Protein AF-A0A147B6N0-F1 (afdb_monomer)

Solvent-accessible surface area (backbone atoms only — not comparable to full-atom values): 13927 Å² total; per-residue (Å²): 76,95,88,77,74,46,62,47,37,77,52,83,72,96,60,78,51,98,56,47,74,37,50,72,80,63,73,81,78,69,86,47,75,66,52,54,42,37,50,52,18,48,76,72,75,43,77,36,60,79,54,47,66,58,52,52,42,54,51,45,50,52,54,48,54,60,46,35,75,76,39,78,86,61,84,78,66,96,65,50,61,50,78,41,37,46,44,68,47,102,84,72,43,81,41,83,46,93,75,66,84,86,73,66,94,49,25,46,49,36,29,46,32,36,41,35,39,93,94,34,71,90,45,45,64,34,31,40,36,34,34,27,44,75,36,80,50,12,27,44,44,77,67,30,49,47,51,54,50,47,53,52,50,52,18,59,76,69,72,37,56,72,48,75,51,88,46,60,69,51,68,60,84,79,75,65,68,86,49,68,82,48,57,44,74,42,46,72,35,87,92,44,62,90,76,35,65,76,50,76,45,58,51,76,71,49,41,56,70,38,52,81,72,65,73,66,90,82,81,92,72,83,83,80,67,95,76,75,134

InterPro domains:
  IPR011762 Acetyl-coenzyme A carboxyltransferase, N-terminal [PS50980] (27-229)
  IPR029045 ClpP/crotonase-like domain superfamily [SSF52096] (28-218)
  IPR034733 Acetyl-coenzyme A carboxylase carboxyl transferase subunit beta [PF01039] (118-213)
  IPR049076 Acetyl-CoA carboxylase [PTHR45728] (3-220)

Foldseek 3Di:
DVVPPFAADDDPDDDDDPRHRPGPPPDPDDQDPVNVLQVVQVVVVHGAPVCVQVVLVVVQVVQVVVVCVVVVPDDQDPDFKDKWWWAQDPVRATDTDDDDPPPDPDQKTKIWMWGCHPVRNVTATEIEMEGGCSHLNSADDPRNVSSVVNSVVVCVVVVGYYHYHDRHPYHDDDDPPLCVVFKDFAAPDPVDCVNDTDDIDGDPVSCVVCVVVPNDDDDDDDDPPVDDD

Mean predicted aligned error: 10.66 Å

Secondary structure (DSSP, 8-state):
-TTT---B----SSPPPTTTT-BTTPPPPPPPHHHHHHHHHHHTTS--GGGHHHHHHHHHHHHHHHHHHH-TTSPPPS-SEEEEEEEE-TTS-EEEE---TT--SSSEEEEEEEEEETTEEEEEEEEEEEE-TTTGGG-B-HHHHHHHHHHHHHHHHTT--EEEE----SB-----HHHHTT-EEEESSTT-GGG-EEEEE--HHHHHHHHTTT-----------S---

Sequence (229 aa):
DPTSGQMQFEAWGHKQGPLHGLPISTPYLTKDYLQQKRFQAQSNGTTYVYDFPDMFRQALMRLWEEHVEMHPDEDVPACLLNCVELVLDGQQRLVEQKRLPGENDVGMVAWRMTLFTPEYPNGRDVIVIANDITFLLGTFGPQEDLLFFKASERARQMAIPRLYISANSGARIGLAEEVKHLFNVAWVDPSNPDKGYKYLYLTPENFKKVSAVNSVNAELTEICWPYCW

Radius of gyration: 28.24 Å; Cα contacts (8 Å, |Δi|>4): 292; chains: 1; bounding box: 68×50×83 Å

Organism: NCBI:txid360319

pLDDT: mean 88.28, std 11.24, range [29.08, 98.44]

Nearest PDB structures (foldseek):
  4wyo-assembly1_B  TM=8.784E-01  e=1.043E-24  Saccharomyces cerevisiae S288C
  5ctc-assembly2_C  TM=9.237E-01  e=1.911E-23  Saccharomyces cerevisiae
  5ctc-assembly2_B  TM=8.885E-01  e=3.055E-24  Saccharomyces cerevisiae
  5ctc-a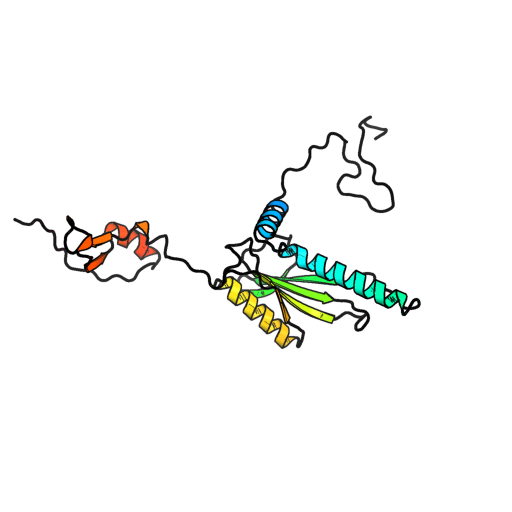ssembly1_A-2  TM=8.848E-01  e=2.528E-24  Saccharomyces cerevisiae
  5ctb-assembly2_B  TM=8.828E-01  e=4.756E-24  Saccharomyces cerevisiae

Structure (mmCIF, N/CA/C/O backbone):
data_AF-A0A147B6N0-F1
#
_entry.id   AF-A0A147B6N0-F1
#
loop_
_atom_site.group_PDB
_atom_site.id
_atom_site.type_symbol
_atom_site.label_atom_id
_atom_site.label_alt_id
_atom_site.label_comp_id
_atom_site.label_asym_id
_atom_site.label_entity_id
_atom_site.label_seq_id
_atom_site.pdbx_PDB_ins_code
_atom_site.Cartn_x
_atom_site.Cartn_y
_atom_site.Cartn_z
_atom_site.occupancy
_atom_site.B_iso_or_equiv
_atom_site.auth_seq_id
_atom_site.auth_comp_id
_atom_site.auth_asym_id
_atom_site.auth_atom_id
_atom_site.pdbx_PDB_model_num
ATOM 1 N N . ASP A 1 1 ? 29.872 31.344 -7.100 1.00 60.91 1 ASP A N 1
ATOM 2 C CA . ASP A 1 1 ? 29.328 32.302 -8.081 1.00 60.91 1 ASP A CA 1
ATOM 3 C C . ASP A 1 1 ? 30.237 33.531 -8.221 1.00 60.91 1 ASP A C 1
ATOM 5 O O . ASP A 1 1 ? 30.440 34.234 -7.231 1.00 60.91 1 ASP A O 1
ATOM 9 N N . PRO A 1 2 ? 30.799 33.787 -9.420 1.00 70.62 2 PRO A N 1
ATOM 10 C CA . PRO A 1 2 ? 31.654 34.948 -9.704 1.00 70.62 2 PRO A CA 1
ATOM 11 C C . PRO A 1 2 ? 30.966 36.304 -9.479 1.00 70.62 2 PRO A C 1
ATOM 13 O O . PRO A 1 2 ? 31.646 37.308 -9.291 1.00 70.62 2 PRO A O 1
ATOM 16 N N . THR A 1 3 ? 29.632 36.338 -9.497 1.00 75.75 3 THR A N 1
ATOM 17 C CA . THR A 1 3 ? 28.819 37.560 -9.411 1.00 75.75 3 THR A CA 1
ATOM 18 C C . THR A 1 3 ? 28.483 37.952 -7.970 1.00 75.75 3 THR A C 1
ATOM 20 O O . THR A 1 3 ? 28.480 39.133 -7.639 1.00 75.75 3 THR A O 1
ATOM 23 N N . SER A 1 4 ? 28.228 36.975 -7.095 1.00 77.56 4 SER A N 1
ATOM 24 C CA . SER A 1 4 ? 27.892 37.204 -5.678 1.00 77.56 4 SER A CA 1
ATOM 25 C C . SER A 1 4 ? 29.054 36.982 -4.702 1.00 77.56 4 SER A C 1
ATOM 27 O O . SER A 1 4 ? 28.927 37.307 -3.523 1.00 77.56 4 SER A O 1
ATOM 29 N N . GLY A 1 5 ? 30.172 36.394 -5.148 1.00 83.56 5 GLY A N 1
ATOM 30 C CA . GLY A 1 5 ? 31.305 36.034 -4.286 1.00 83.56 5 GLY A CA 1
ATOM 31 C C . GLY A 1 5 ? 31.013 34.889 -3.305 1.00 83.56 5 GLY A C 1
ATOM 32 O O . GLY A 1 5 ? 31.874 34.531 -2.502 1.00 83.56 5 GLY A O 1
ATOM 33 N N . GLN A 1 6 ? 29.819 34.291 -3.357 1.00 83.50 6 GLN A N 1
ATOM 34 C CA . GLN A 1 6 ? 29.454 33.166 -2.502 1.00 83.50 6 GLN A CA 1
ATOM 35 C C . GLN A 1 6 ? 30.007 31.846 -3.048 1.00 83.50 6 GLN A C 1
ATOM 37 O O . GLN A 1 6 ? 29.879 31.527 -4.238 1.00 83.50 6 GLN A O 1
ATOM 42 N N . MET A 1 7 ? 30.593 31.054 -2.147 1.00 89.12 7 MET A N 1
ATOM 43 C CA . MET A 1 7 ? 30.971 29.668 -2.415 1.00 89.12 7 MET A CA 1
ATOM 44 C C . MET A 1 7 ? 29.715 28.800 -2.516 1.00 89.12 7 MET A C 1
ATOM 46 O O . MET A 1 7 ? 28.857 28.835 -1.631 1.00 89.12 7 MET A O 1
ATOM 50 N N . GLN A 1 8 ? 29.619 28.018 -3.587 1.00 90.88 8 GLN A N 1
ATOM 51 C CA . GLN A 1 8 ? 28.467 27.179 -3.912 1.00 90.88 8 GLN A CA 1
ATOM 52 C C . GLN A 1 8 ? 28.926 25.768 -4.271 1.00 90.88 8 GLN A C 1
ATOM 54 O O . GLN A 1 8 ? 30.071 25.566 -4.672 1.00 90.88 8 GLN A O 1
ATOM 59 N N . PHE A 1 9 ? 28.026 24.801 -4.140 1.00 88.12 9 PHE A N 1
ATOM 60 C CA . PHE A 1 9 ? 28.264 23.432 -4.575 1.00 88.12 9 PHE A CA 1
ATOM 61 C C . PHE A 1 9 ? 28.206 23.322 -6.101 1.00 88.12 9 PHE A C 1
ATOM 63 O O . PHE A 1 9 ? 27.234 23.734 -6.732 1.00 88.12 9 PHE A O 1
ATOM 70 N N . GLU A 1 10 ? 29.207 22.684 -6.698 1.00 88.19 10 GLU A N 1
ATOM 71 C CA . GLU A 1 10 ? 29.245 22.371 -8.125 1.00 88.19 10 GLU A CA 1
ATOM 72 C C . GLU A 1 10 ? 29.230 20.850 -8.309 1.00 88.19 10 GLU A C 1
ATOM 74 O O . GLU A 1 10 ? 29.971 20.123 -7.648 1.00 88.19 10 GLU A O 1
ATOM 79 N N . ALA A 1 11 ? 28.322 20.353 -9.149 1.00 86.88 11 ALA A N 1
ATOM 80 C CA . ALA A 1 11 ? 28.186 18.930 -9.406 1.00 86.88 11 ALA A CA 1
ATOM 81 C C . ALA A 1 11 ? 29.215 18.539 -10.464 1.00 86.88 11 ALA A C 1
ATOM 83 O O . ALA A 1 11 ? 29.334 19.203 -11.491 1.00 86.88 11 ALA A O 1
ATOM 84 N N . TRP A 1 12 ? 29.946 17.456 -10.217 1.00 83.94 12 TRP A N 1
ATOM 85 C CA . TRP A 1 12 ? 30.924 16.948 -11.167 1.00 83.94 12 TRP A CA 1
ATOM 86 C C . TRP A 1 12 ? 30.279 15.925 -12.110 1.00 83.94 12 TRP A C 1
ATOM 88 O O . TRP A 1 12 ? 29.793 14.883 -11.665 1.00 83.94 12 TRP A O 1
ATOM 98 N N . GLY A 1 13 ? 30.296 16.209 -13.414 1.00 84.06 13 GLY A N 1
ATOM 99 C CA . GLY A 1 13 ? 29.742 15.349 -14.466 1.00 84.06 13 GLY A CA 1
ATOM 100 C C . GLY A 1 13 ? 28.390 15.822 -15.014 1.00 84.06 13 GLY A C 1
ATOM 101 O O . GLY A 1 13 ? 27.920 16.915 -14.722 1.00 84.06 13 GLY A O 1
ATOM 102 N N . HIS A 1 14 ? 27.750 14.989 -15.841 1.00 79.50 14 HIS A N 1
ATOM 103 C CA . HIS A 1 14 ? 26.514 15.353 -16.556 1.00 79.50 14 HIS A CA 1
ATOM 104 C C . HIS A 1 14 ? 25.244 15.358 -15.688 1.00 79.50 14 HIS A C 1
ATOM 106 O O . HIS A 1 14 ? 24.193 15.802 -16.144 1.00 79.50 14 HIS A O 1
ATOM 112 N N . LYS A 1 15 ? 25.311 14.843 -14.454 1.00 78.75 15 LYS A N 1
ATOM 113 C CA . LYS A 1 15 ? 24.164 14.766 -13.541 1.00 78.75 15 LYS A CA 1
ATOM 114 C C . LYS A 1 15 ? 24.274 15.853 -12.481 1.00 78.75 15 LYS A C 1
ATOM 116 O O . LYS A 1 15 ? 25.205 15.855 -11.681 1.00 78.75 15 LYS A O 1
ATOM 121 N N . GLN A 1 16 ? 23.291 16.744 -12.449 1.00 85.69 16 GLN A N 1
ATOM 122 C CA . GLN A 1 16 ? 23.171 17.748 -11.40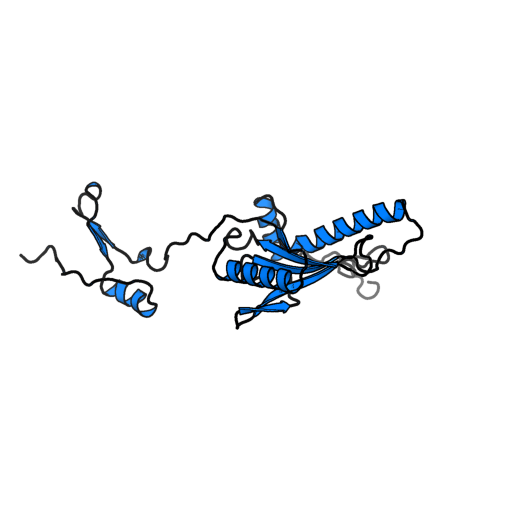0 1.00 85.69 16 GLN A CA 1
ATOM 123 C C . GLN A 1 16 ? 22.454 17.141 -10.191 1.00 85.69 16 GLN A C 1
ATOM 125 O O . GLN A 1 16 ? 21.363 16.586 -10.313 1.00 85.69 16 GLN A O 1
ATOM 130 N N . GLY A 1 17 ? 23.100 17.208 -9.026 1.00 80.75 17 GLY A N 1
ATOM 131 C CA . GLY A 1 17 ? 22.509 16.790 -7.757 1.00 80.75 17 GLY A CA 1
ATOM 132 C C . GLY A 1 17 ? 21.629 17.884 -7.135 1.00 80.75 17 GLY A C 1
ATOM 133 O O . GLY A 1 17 ? 21.722 19.044 -7.530 1.00 80.75 17 GLY A O 1
ATOM 134 N N . PRO A 1 18 ? 20.831 17.555 -6.106 1.00 80.69 18 PRO A N 1
ATOM 135 C CA . PRO A 1 18 ? 19.894 18.489 -5.469 1.00 80.69 18 PRO A CA 1
ATOM 136 C C . PRO A 1 18 ? 20.562 19.691 -4.784 1.00 80.69 18 PRO A C 1
ATOM 138 O O . PRO A 1 18 ? 19.904 20.694 -4.535 1.00 80.69 18 PRO A O 1
ATOM 141 N N . LEU A 1 19 ? 21.859 19.599 -4.476 1.00 83.81 19 LEU A N 1
ATOM 142 C CA . LEU A 1 19 ? 22.629 20.692 -3.881 1.00 83.81 19 LEU A CA 1
ATOM 143 C C . LEU A 1 19 ? 23.373 21.545 -4.918 1.00 83.81 19 LEU A C 1
ATOM 145 O O . LEU A 1 19 ? 23.988 22.535 -4.541 1.00 83.81 19 LEU A O 1
ATOM 149 N N . HIS A 1 20 ? 23.340 21.188 -6.207 1.00 88.06 20 HIS A N 1
ATOM 150 C CA . HIS A 1 20 ? 24.066 21.918 -7.247 1.00 88.06 20 HIS A CA 1
ATOM 151 C C . HIS A 1 20 ? 23.609 23.382 -7.335 1.00 88.06 20 HIS A C 1
ATOM 153 O O . HIS A 1 20 ? 22.417 23.663 -7.430 1.00 88.06 20 HIS A O 1
ATOM 159 N N . GLY A 1 21 ? 24.562 24.314 -7.301 1.00 85.00 21 GLY A N 1
ATOM 160 C CA . GLY A 1 21 ? 24.318 25.756 -7.342 1.00 85.00 21 GLY A CA 1
ATOM 161 C C . GLY A 1 21 ? 23.900 26.377 -6.005 1.00 85.00 21 GLY A C 1
ATOM 162 O O . GLY A 1 21 ? 23.801 27.600 -5.915 1.00 85.00 21 GLY A O 1
ATOM 163 N N . LEU A 1 22 ? 23.689 25.583 -4.948 1.00 86.81 22 LEU A N 1
ATOM 164 C CA . LEU A 1 22 ? 23.343 26.110 -3.626 1.00 86.81 22 LEU A CA 1
ATOM 165 C C . LEU A 1 22 ? 24.594 26.570 -2.855 1.00 86.81 22 LEU A C 1
ATOM 167 O O . LEU A 1 22 ? 25.660 25.967 -3.011 1.00 86.81 22 LEU A O 1
ATOM 171 N N . PRO A 1 23 ? 24.501 27.605 -1.994 1.00 87.75 23 PRO A N 1
ATOM 172 C CA . PRO A 1 23 ? 25.606 28.030 -1.135 1.00 87.75 23 PRO A CA 1
ATOM 173 C C . PRO A 1 23 ? 26.101 26.913 -0.210 1.00 87.75 23 PRO A C 1
ATOM 175 O O . PRO A 1 23 ? 25.303 26.124 0.296 1.00 87.75 23 PRO A O 1
ATOM 178 N N . ILE A 1 24 ? 27.396 26.898 0.113 1.00 87.94 24 ILE A N 1
ATOM 179 C CA . ILE A 1 24 ? 27.954 25.925 1.077 1.00 87.94 24 ILE A CA 1
ATOM 180 C C . ILE A 1 24 ? 27.385 26.080 2.497 1.00 87.94 24 ILE A C 1
ATOM 182 O O . ILE A 1 24 ? 27.468 25.162 3.305 1.00 87.94 24 ILE A O 1
ATOM 186 N N . SER A 1 25 ? 26.813 27.247 2.804 1.00 86.50 25 SER A N 1
ATOM 187 C CA . SER A 1 25 ? 26.149 27.556 4.071 1.00 86.50 25 SER A CA 1
ATOM 188 C C . SER A 1 25 ? 24.701 27.066 4.131 1.00 86.50 25 SER A C 1
ATOM 190 O O . SER A 1 25 ? 24.030 27.312 5.133 1.00 86.50 25 SER A O 1
ATOM 192 N N . THR A 1 26 ? 24.205 26.407 3.078 1.00 81.44 26 THR A N 1
ATOM 193 C CA . THR A 1 26 ? 22.848 25.854 3.053 1.00 81.44 26 THR A CA 1
ATOM 194 C C . THR A 1 26 ? 22.700 24.866 4.212 1.00 81.44 26 THR A C 1
ATOM 196 O O . THR A 1 26 ? 23.421 23.865 4.245 1.00 81.44 26 THR A O 1
ATOM 199 N N . PRO A 1 27 ? 21.812 25.134 5.186 1.00 76.69 27 PRO A N 1
ATOM 200 C CA . PRO A 1 27 ? 21.636 24.243 6.320 1.00 76.69 27 PRO A CA 1
ATOM 201 C C . PRO A 1 27 ? 21.115 22.891 5.837 1.00 76.69 27 PRO A C 1
ATOM 203 O O . PRO A 1 27 ? 20.336 22.815 4.884 1.00 76.69 27 PRO A O 1
ATOM 206 N N . TYR A 1 28 ? 21.522 21.821 6.521 1.00 71.75 28 TYR A N 1
ATOM 207 C CA . TYR A 1 28 ? 20.939 20.508 6.280 1.00 71.75 28 TYR A CA 1
ATOM 208 C C . TYR A 1 28 ? 19.428 20.588 6.483 1.00 71.75 28 TYR A C 1
ATOM 210 O O . TYR A 1 28 ? 18.956 21.068 7.516 1.00 71.75 28 TYR A O 1
ATOM 218 N N . LEU A 1 29 ? 18.680 20.116 5.488 1.00 64.31 29 LEU A N 1
ATOM 219 C CA . LEU A 1 29 ? 17.236 19.993 5.607 1.00 64.31 29 LEU A CA 1
ATOM 220 C C . LEU A 1 29 ? 16.921 19.080 6.795 1.00 64.31 29 LEU A C 1
ATOM 222 O O . LEU A 1 29 ? 17.564 18.046 7.001 1.00 64.31 29 LEU A O 1
ATOM 226 N N . THR A 1 30 ? 15.944 19.488 7.598 1.00 64.06 30 THR A N 1
ATOM 227 C CA . THR A 1 30 ? 15.410 18.646 8.665 1.00 64.06 30 THR A CA 1
ATOM 228 C C . THR A 1 30 ? 14.804 17.379 8.067 1.00 64.06 30 THR A C 1
ATOM 230 O O . THR A 1 30 ? 14.526 17.317 6.868 1.00 64.06 30 THR A O 1
ATOM 233 N N . LYS A 1 31 ? 14.625 16.344 8.901 1.00 65.56 31 LYS A N 1
ATOM 234 C CA . LYS A 1 31 ? 14.063 15.069 8.444 1.00 65.56 31 LYS A CA 1
ATOM 235 C C . LYS A 1 31 ? 12.751 15.313 7.705 1.00 65.56 31 LYS A C 1
ATOM 237 O O . LYS A 1 31 ? 11.785 15.784 8.301 1.00 65.56 31 LYS A O 1
ATOM 242 N N . ASP A 1 32 ? 12.755 14.969 6.425 1.00 77.06 32 ASP A N 1
ATOM 243 C CA . ASP A 1 32 ? 11.574 15.026 5.578 1.00 77.06 32 ASP A CA 1
ATOM 244 C C . ASP A 1 32 ? 10.523 14.028 6.098 1.00 77.06 32 ASP A C 1
ATOM 246 O O . ASP A 1 32 ? 10.870 12.993 6.682 1.00 77.06 32 ASP A O 1
ATOM 250 N N . TYR A 1 33 ? 9.241 14.312 5.879 1.00 82.25 33 TYR A N 1
ATOM 251 C CA . TYR A 1 33 ? 8.130 13.446 6.285 1.00 82.25 33 TYR A CA 1
ATOM 252 C C . TYR A 1 33 ? 8.354 11.998 5.814 1.00 82.25 33 TYR A C 1
ATOM 254 O O . TYR A 1 33 ? 8.224 11.042 6.585 1.00 82.25 33 TYR A O 1
ATOM 262 N N . LEU A 1 34 ? 8.828 11.834 4.576 1.00 86.62 34 LEU A N 1
ATOM 263 C CA . LEU A 1 34 ? 9.172 10.534 4.001 1.00 86.62 34 LEU A CA 1
ATOM 264 C C . LEU A 1 34 ? 10.346 9.848 4.702 1.00 86.62 34 LEU A C 1
ATOM 266 O O . LEU A 1 34 ? 10.353 8.627 4.845 1.00 86.62 34 LEU A O 1
ATOM 270 N N . GLN A 1 35 ? 11.339 10.601 5.180 1.00 86.88 35 GLN A N 1
ATOM 271 C CA . GLN A 1 35 ? 12.458 10.021 5.926 1.00 86.88 35 GLN A CA 1
ATOM 272 C C . GLN A 1 35 ? 12.008 9.472 7.281 1.00 86.88 35 GLN A C 1
ATOM 274 O O . GLN A 1 35 ? 12.513 8.439 7.719 1.00 86.88 35 GLN A O 1
ATOM 279 N N . GLN A 1 36 ? 11.036 10.115 7.932 1.00 88.81 36 GLN A N 1
ATOM 280 C CA . GLN A 1 36 ? 10.443 9.586 9.159 1.00 88.81 36 GLN A CA 1
ATOM 281 C C . GLN A 1 36 ? 9.703 8.267 8.895 1.00 88.81 36 GLN A C 1
ATOM 283 O O . GLN A 1 36 ? 9.891 7.302 9.638 1.00 88.81 36 GLN A O 1
ATOM 288 N N . LYS A 1 37 ? 8.926 8.198 7.808 1.00 91.69 37 LYS A N 1
ATOM 289 C CA . LYS A 1 37 ? 8.241 6.971 7.374 1.00 91.69 37 LYS A CA 1
ATOM 290 C C . LYS A 1 37 ? 9.228 5.846 7.040 1.00 91.69 37 LYS A C 1
ATOM 292 O O . LYS A 1 37 ? 9.067 4.726 7.522 1.00 91.69 37 LYS A O 1
ATOM 297 N N . ARG A 1 38 ? 10.309 6.153 6.315 1.00 94.00 38 ARG A N 1
ATOM 298 C CA . ARG A 1 38 ? 11.406 5.208 6.039 1.00 94.00 38 ARG A CA 1
ATOM 299 C C . ARG A 1 38 ? 12.054 4.680 7.309 1.00 94.00 38 ARG A C 1
ATOM 301 O O . ARG A 1 38 ? 12.223 3.473 7.446 1.00 94.00 38 ARG A O 1
ATOM 308 N N . PHE A 1 39 ? 12.358 5.559 8.258 1.00 92.00 39 PHE A N 1
ATOM 309 C CA . PHE A 1 39 ? 12.924 5.160 9.544 1.00 92.00 39 PHE A CA 1
ATOM 310 C C . PHE A 1 39 ? 11.980 4.238 10.332 1.00 92.00 39 PHE A C 1
ATOM 312 O O . PHE A 1 39 ? 12.427 3.254 10.922 1.00 92.00 39 PHE A O 1
ATOM 319 N N . GLN A 1 40 ? 10.674 4.518 10.315 1.00 91.69 40 GLN A N 1
ATOM 320 C CA . GLN A 1 40 ? 9.666 3.664 10.944 1.00 91.69 40 GLN A CA 1
ATOM 321 C C . GLN A 1 40 ? 9.588 2.284 10.276 1.00 91.69 40 GLN A C 1
ATOM 323 O O . GLN A 1 40 ? 9.552 1.275 10.977 1.00 91.69 40 GLN A O 1
ATOM 328 N N . ALA A 1 41 ? 9.591 2.218 8.942 1.00 92.44 41 ALA A N 1
ATOM 329 C CA . ALA A 1 41 ? 9.608 0.950 8.213 1.00 92.44 41 ALA A CA 1
ATOM 330 C C . ALA A 1 41 ? 10.870 0.129 8.539 1.00 92.44 41 ALA A C 1
ATOM 332 O O . ALA A 1 41 ? 10.764 -1.041 8.906 1.00 92.44 41 ALA A O 1
ATOM 333 N N . GLN A 1 42 ? 12.044 0.770 8.522 1.00 92.50 42 GLN A N 1
ATOM 334 C CA . GLN A 1 42 ? 13.326 0.136 8.847 1.00 92.50 42 GLN A CA 1
ATOM 335 C C . GLN A 1 42 ? 13.377 -0.376 10.287 1.00 92.50 42 GLN A C 1
ATOM 337 O O . GLN A 1 42 ? 13.873 -1.471 10.537 1.00 92.50 42 GLN A O 1
ATOM 342 N N . SER A 1 43 ? 12.822 0.386 11.231 1.00 90.94 43 SER A N 1
ATOM 343 C CA . SER A 1 43 ? 12.733 -0.016 12.639 1.00 90.94 43 SER A CA 1
ATOM 344 C C . SER A 1 43 ? 11.824 -1.238 12.837 1.00 90.94 43 SER A C 1
ATOM 346 O O . SER A 1 43 ? 12.033 -2.007 13.768 1.00 90.94 43 SER A O 1
ATOM 348 N N . ASN A 1 44 ? 10.862 -1.452 11.933 1.00 89.38 44 ASN A N 1
ATOM 349 C CA . ASN A 1 44 ? 10.036 -2.662 11.857 1.00 89.38 44 ASN A CA 1
ATOM 350 C C . ASN A 1 44 ? 10.649 -3.762 10.964 1.00 89.38 44 ASN A C 1
ATOM 352 O O . ASN A 1 44 ? 9.984 -4.753 10.670 1.00 89.38 44 ASN A O 1
ATOM 356 N N . GLY A 1 45 ? 11.899 -3.603 10.513 1.00 90.31 45 GLY A N 1
ATOM 357 C CA . GLY A 1 45 ? 12.621 -4.609 9.732 1.00 90.31 45 GLY A CA 1
ATOM 358 C C . GLY A 1 45 ? 12.159 -4.758 8.281 1.00 90.31 45 GLY A C 1
ATOM 359 O O . GLY A 1 45 ? 12.392 -5.805 7.683 1.00 90.31 45 GLY A O 1
ATOM 360 N N . THR A 1 46 ? 11.504 -3.746 7.705 1.00 93.31 46 THR A N 1
ATOM 361 C CA . THR A 1 46 ? 11.033 -3.782 6.312 1.00 93.31 46 THR A CA 1
ATOM 362 C C . THR A 1 46 ? 11.374 -2.506 5.543 1.00 93.31 46 THR A C 1
ATOM 364 O O . THR A 1 46 ? 11.787 -1.491 6.109 1.00 93.31 46 THR A O 1
ATOM 367 N N . THR A 1 47 ? 11.208 -2.560 4.226 1.00 93.31 47 THR A N 1
ATOM 368 C CA . THR A 1 47 ? 11.380 -1.412 3.336 1.00 93.31 47 THR A CA 1
ATOM 369 C C . THR A 1 47 ? 10.114 -0.560 3.329 1.00 93.31 47 THR A C 1
ATOM 371 O O . THR A 1 47 ? 8.998 -1.070 3.440 1.00 93.31 47 THR A O 1
ATOM 374 N N . TYR A 1 48 ? 10.272 0.756 3.198 1.00 95.19 48 TYR A N 1
ATOM 375 C CA . TYR A 1 48 ? 9.127 1.644 3.050 1.00 95.19 48 TYR A CA 1
ATOM 376 C C . TYR A 1 48 ? 8.402 1.397 1.725 1.00 95.19 48 TYR A C 1
ATOM 378 O O . TYR A 1 48 ? 9.027 1.205 0.685 1.00 95.19 48 TYR A O 1
ATOM 386 N N . VAL A 1 49 ? 7.070 1.425 1.765 1.00 95.56 49 VAL A N 1
ATOM 387 C CA . VAL A 1 49 ? 6.213 0.953 0.671 1.00 95.56 49 VAL A CA 1
ATOM 388 C C . VAL A 1 49 ? 6.474 1.673 -0.660 1.00 95.56 49 VAL A C 1
ATOM 390 O O . VAL A 1 49 ? 6.523 1.034 -1.707 1.00 95.56 49 VAL A O 1
ATOM 393 N N . TYR A 1 50 ? 6.742 2.980 -0.633 1.00 95.12 50 TYR A N 1
ATOM 394 C CA . TYR A 1 50 ? 7.018 3.760 -1.845 1.00 95.12 50 TYR A CA 1
ATOM 395 C C . TYR A 1 50 ? 8.436 3.593 -2.401 1.00 95.12 50 TYR A C 1
ATOM 397 O O . TYR A 1 50 ? 8.701 4.077 -3.497 1.00 95.12 50 TYR A O 1
ATOM 405 N N . ASP A 1 51 ? 9.326 2.886 -1.700 1.00 95.25 51 ASP A N 1
ATOM 406 C CA . ASP A 1 51 ? 10.657 2.558 -2.219 1.00 95.25 51 ASP A CA 1
ATOM 407 C C . ASP A 1 51 ? 10.632 1.247 -3.047 1.00 95.25 51 ASP A C 1
ATOM 409 O O . ASP A 1 51 ? 11.579 0.957 -3.780 1.00 95.25 51 ASP A O 1
ATOM 413 N N . PHE A 1 52 ? 9.542 0.458 -3.008 1.00 95.62 52 PHE A N 1
ATOM 414 C CA . PHE A 1 52 ? 9.426 -0.778 -3.801 1.00 95.62 52 PHE A CA 1
ATOM 415 C C . PHE A 1 52 ? 9.532 -0.568 -5.321 1.00 95.62 52 PHE A C 1
ATOM 417 O O . PHE A 1 52 ? 10.259 -1.340 -5.945 1.00 95.62 52 PHE A O 1
ATOM 424 N N . PRO A 1 53 ? 8.883 0.433 -5.956 1.00 95.06 53 PRO A N 1
ATOM 425 C CA . PRO A 1 53 ? 9.069 0.687 -7.386 1.00 95.06 53 PRO A CA 1
ATOM 426 C C . PRO A 1 53 ? 10.546 0.863 -7.779 1.00 95.06 53 PRO A C 1
ATOM 428 O O . PRO A 1 53 ? 10.982 0.329 -8.798 1.00 95.06 53 PRO A O 1
ATOM 431 N N . ASP A 1 54 ? 11.346 1.535 -6.950 1.00 94.31 54 ASP A N 1
ATOM 432 C CA . ASP A 1 54 ? 12.781 1.683 -7.205 1.00 94.31 54 ASP A CA 1
ATOM 433 C C . ASP A 1 54 ? 13.542 0.363 -7.024 1.00 94.31 54 ASP A C 1
ATOM 435 O O . ASP A 1 54 ? 14.454 0.077 -7.800 1.00 94.31 54 ASP A O 1
ATOM 439 N N . MET A 1 55 ? 13.131 -0.497 -6.085 1.00 95.69 55 MET A N 1
ATOM 440 C CA . MET A 1 55 ? 13.676 -1.858 -5.980 1.00 95.69 55 MET A CA 1
ATOM 441 C C . MET A 1 55 ? 13.388 -2.692 -7.237 1.00 95.69 55 MET A C 1
ATOM 443 O O . MET A 1 55 ? 14.284 -3.377 -7.729 1.00 95.69 55 MET A O 1
ATOM 447 N N . PHE A 1 56 ? 12.174 -2.606 -7.799 1.00 96.94 56 PHE A N 1
ATOM 448 C CA . PHE A 1 56 ? 11.850 -3.246 -9.081 1.00 96.94 56 PHE A CA 1
ATOM 449 C C . PHE A 1 56 ? 12.733 -2.705 -10.207 1.00 96.94 56 PHE A C 1
ATOM 451 O O . PHE A 1 56 ? 13.266 -3.486 -10.992 1.00 96.94 56 PHE A O 1
ATOM 458 N N . ARG A 1 57 ? 12.941 -1.384 -10.267 1.00 96.25 57 ARG A N 1
ATOM 459 C CA . ARG A 1 57 ? 13.825 -0.760 -11.259 1.00 96.25 57 ARG A CA 1
ATOM 460 C C . ARG A 1 57 ? 15.258 -1.282 -11.150 1.00 96.25 57 ARG A C 1
ATOM 462 O O . ARG A 1 57 ? 15.841 -1.631 -12.168 1.00 96.25 57 ARG A O 1
ATOM 469 N N . GLN A 1 58 ? 15.810 -1.367 -9.940 1.00 95.94 58 GLN A N 1
ATOM 470 C CA . GLN A 1 58 ? 17.161 -1.894 -9.718 1.00 95.94 58 GLN A CA 1
ATOM 471 C C . GLN A 1 58 ? 17.279 -3.373 -10.100 1.00 95.94 58 GLN A C 1
ATOM 473 O O . GLN A 1 58 ? 18.277 -3.772 -10.695 1.00 95.94 58 GLN A O 1
ATOM 478 N N . ALA A 1 59 ? 16.264 -4.184 -9.793 1.00 96.38 59 ALA A N 1
ATOM 479 C CA . ALA A 1 59 ? 16.235 -5.587 -10.198 1.00 96.38 59 ALA A CA 1
ATOM 480 C C . ALA A 1 59 ? 16.190 -5.737 -11.728 1.00 96.38 59 ALA A C 1
ATOM 482 O O . ALA A 1 59 ? 16.919 -6.554 -12.279 1.00 96.38 59 ALA A O 1
ATOM 483 N N . LEU A 1 60 ? 15.393 -4.910 -12.414 1.00 96.44 60 LEU A N 1
ATOM 484 C CA . LEU A 1 60 ? 15.340 -4.875 -13.877 1.00 96.44 60 LEU A CA 1
ATOM 485 C C . LEU A 1 60 ? 16.677 -4.450 -14.488 1.00 96.44 60 LEU A C 1
ATOM 487 O O . LEU A 1 60 ? 17.095 -5.049 -15.469 1.00 96.44 60 LEU A O 1
ATOM 491 N N . MET A 1 61 ? 17.361 -3.457 -13.907 1.00 94.81 61 MET A N 1
ATOM 492 C CA . MET A 1 61 ? 18.692 -3.041 -14.371 1.00 94.81 61 MET A CA 1
ATOM 493 C C . MET A 1 61 ? 19.683 -4.204 -14.344 1.00 94.81 61 MET A C 1
ATOM 495 O O . MET A 1 61 ? 20.303 -4.475 -15.362 1.00 94.81 61 MET A O 1
ATOM 499 N N . ARG A 1 62 ? 19.768 -4.930 -13.223 1.00 95.06 62 ARG A N 1
ATOM 500 C CA . ARG A 1 62 ? 20.657 -6.099 -13.097 1.00 95.06 62 ARG A CA 1
ATOM 501 C C . ARG A 1 62 ? 20.328 -7.187 -14.111 1.00 95.06 62 ARG A C 1
ATOM 503 O O . ARG A 1 62 ? 21.219 -7.760 -14.716 1.00 95.06 62 ARG A O 1
ATOM 510 N N . LEU A 1 63 ? 19.038 -7.433 -14.318 1.00 95.31 63 LEU A N 1
ATOM 511 C CA . LEU A 1 63 ? 18.571 -8.438 -15.265 1.00 95.31 63 LEU A CA 1
ATOM 512 C C . LEU A 1 63 ? 18.971 -8.074 -16.709 1.00 95.31 63 LEU A C 1
ATOM 514 O O . LEU A 1 63 ? 19.376 -8.944 -17.473 1.00 95.31 63 LEU A O 1
ATOM 518 N N . TRP A 1 64 ? 18.917 -6.790 -17.073 1.00 95.31 64 TRP A N 1
ATOM 519 C CA . TRP A 1 64 ? 19.425 -6.312 -18.363 1.00 95.31 64 TRP A CA 1
ATOM 520 C C . TRP A 1 64 ? 20.953 -6.337 -18.458 1.00 95.31 64 TRP A C 1
ATOM 522 O O . TRP A 1 64 ? 21.467 -6.688 -19.513 1.00 95.31 64 TRP A O 1
ATOM 532 N N . GLU A 1 65 ? 21.675 -5.997 -17.387 1.00 93.06 65 GLU A N 1
ATOM 533 C CA . GLU A 1 65 ? 23.144 -6.089 -17.337 1.00 93.06 65 GLU A CA 1
ATOM 534 C C . GLU A 1 65 ? 23.609 -7.525 -17.635 1.00 93.06 65 GLU A C 1
ATOM 536 O O . GLU A 1 65 ? 24.408 -7.731 -18.546 1.00 93.06 65 GLU A O 1
ATOM 541 N N . GLU A 1 66 ? 23.030 -8.519 -16.955 1.00 93.88 66 GLU A N 1
ATOM 542 C CA . GLU A 1 66 ? 23.317 -9.945 -17.178 1.00 93.88 66 GLU A CA 1
ATOM 543 C C . GLU A 1 66 ? 22.951 -10.405 -18.602 1.00 93.88 66 GLU A C 1
ATOM 545 O O . GLU A 1 66 ? 23.649 -11.223 -19.205 1.00 93.88 66 GLU A O 1
ATOM 550 N N . HIS A 1 67 ? 21.862 -9.878 -19.170 1.00 93.38 67 HIS A N 1
ATOM 551 C CA . HIS A 1 67 ? 21.419 -10.246 -20.517 1.00 93.38 67 HIS A CA 1
ATOM 552 C C . HIS A 1 67 ? 22.330 -9.687 -21.612 1.00 93.38 67 HIS A C 1
ATOM 554 O O . HIS A 1 67 ? 22.674 -10.414 -22.544 1.00 93.38 67 HIS A O 1
ATOM 560 N N . VAL A 1 68 ? 22.754 -8.427 -21.486 1.00 93.50 68 VAL A N 1
ATOM 561 C CA . VAL A 1 68 ? 23.653 -7.762 -22.445 1.00 93.50 68 VAL A CA 1
ATOM 562 C C . VAL A 1 68 ? 25.049 -8.385 -22.429 1.00 93.50 68 VAL A C 1
ATOM 564 O O . VAL A 1 68 ? 25.682 -8.472 -23.479 1.00 93.50 68 VAL A O 1
ATOM 567 N N . GLU A 1 69 ? 25.522 -8.883 -21.281 1.00 92.44 69 GLU A N 1
ATOM 568 C CA . GLU A 1 69 ? 26.773 -9.656 -21.221 1.00 92.44 69 GLU A CA 1
ATOM 569 C C . GLU A 1 69 ? 26.734 -10.894 -22.133 1.00 92.44 69 GLU A C 1
ATOM 571 O O . GLU A 1 69 ? 27.745 -11.250 -22.742 1.00 92.44 69 GLU A O 1
ATOM 576 N N . MET A 1 70 ? 25.564 -11.527 -22.263 1.00 91.75 70 MET A N 1
ATOM 577 C CA . MET A 1 70 ? 25.350 -12.696 -23.121 1.00 91.75 70 MET A CA 1
ATOM 578 C C . MET A 1 70 ? 24.955 -12.323 -24.560 1.00 91.75 70 MET A C 1
ATOM 580 O O . MET A 1 70 ? 25.240 -13.089 -25.482 1.00 91.75 70 MET A O 1
ATOM 584 N N . HIS A 1 71 ? 24.326 -11.160 -24.761 1.00 90.38 71 HIS A N 1
ATOM 585 C CA . HIS A 1 71 ? 23.804 -10.678 -26.047 1.00 90.38 71 HIS A CA 1
ATOM 586 C C . HIS A 1 71 ? 24.178 -9.198 -26.283 1.00 90.38 71 HIS A C 1
ATOM 588 O O . HIS A 1 71 ? 23.331 -8.315 -26.140 1.00 90.38 71 HIS A O 1
ATOM 594 N N . PRO A 1 72 ? 25.433 -8.898 -26.674 1.00 87.62 72 PRO A N 1
ATOM 595 C CA . PRO A 1 72 ? 25.942 -7.523 -26.756 1.00 87.62 72 PRO A CA 1
ATOM 5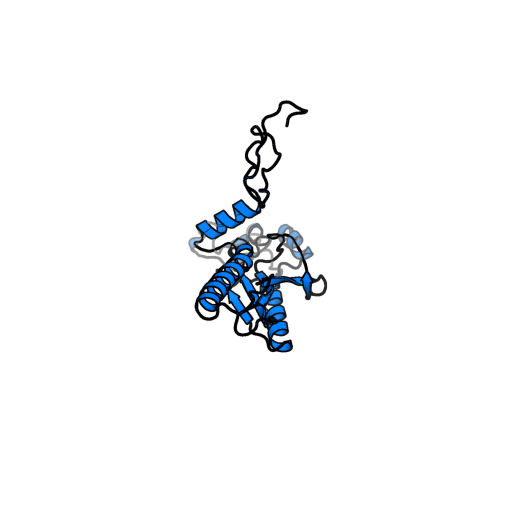96 C C . PRO A 1 72 ? 25.271 -6.648 -27.823 1.00 87.62 72 PRO A C 1
ATOM 598 O O . PRO A 1 72 ? 25.382 -5.426 -27.769 1.00 87.62 72 PRO A O 1
ATOM 601 N N . ASP A 1 73 ? 24.616 -7.274 -28.802 1.00 87.44 73 ASP A N 1
ATOM 602 C CA . ASP A 1 73 ? 23.991 -6.603 -29.945 1.00 87.44 73 ASP A CA 1
ATOM 603 C C . ASP A 1 73 ? 22.538 -6.164 -29.667 1.00 87.44 73 ASP A C 1
ATOM 605 O O . ASP A 1 73 ? 21.905 -5.564 -30.537 1.00 87.44 73 ASP A O 1
ATOM 609 N N . GLU A 1 74 ? 21.982 -6.474 -28.489 1.00 87.00 74 GLU A N 1
ATOM 610 C CA . GLU A 1 74 ? 20.618 -6.084 -28.121 1.00 87.00 74 GLU A CA 1
ATOM 611 C C . GLU A 1 74 ? 20.562 -4.728 -27.404 1.00 87.00 74 GLU A C 1
ATOM 613 O O . GLU A 1 74 ? 21.284 -4.462 -26.442 1.00 87.00 74 GLU A O 1
ATOM 618 N N . ASP A 1 75 ? 19.637 -3.876 -27.850 1.00 86.19 75 ASP A N 1
ATOM 619 C CA . ASP A 1 75 ? 19.429 -2.551 -27.275 1.00 86.19 75 ASP A CA 1
ATOM 620 C C . ASP A 1 75 ? 18.621 -2.613 -25.971 1.00 86.19 75 ASP A C 1
ATOM 622 O O . ASP A 1 75 ? 17.491 -3.108 -25.920 1.00 86.19 75 ASP A O 1
ATOM 626 N N . VAL A 1 76 ? 19.169 -2.008 -24.915 1.00 89.31 76 VAL A N 1
ATOM 627 C CA . VAL A 1 76 ? 18.473 -1.847 -23.634 1.00 89.31 76 VAL A CA 1
ATOM 628 C C . VAL A 1 76 ? 17.419 -0.735 -23.741 1.00 89.31 76 VAL A C 1
ATOM 630 O O . VAL A 1 76 ? 17.739 0.381 -24.168 1.00 89.31 76 VAL A O 1
ATOM 633 N N . PRO A 1 77 ? 16.171 -0.961 -23.291 1.00 90.06 77 PRO A N 1
ATOM 634 C CA . PRO A 1 77 ? 15.146 0.073 -23.275 1.00 90.06 77 PRO A CA 1
ATOM 635 C C . PRO A 1 77 ? 15.555 1.291 -22.435 1.00 90.06 77 PRO A C 1
ATOM 637 O O . PRO A 1 77 ? 15.992 1.167 -21.291 1.00 90.06 77 PRO A O 1
ATOM 640 N N . ALA A 1 78 ? 15.308 2.498 -22.955 1.00 87.25 78 ALA A N 1
ATOM 641 C CA . ALA A 1 78 ? 15.598 3.751 -22.245 1.00 87.25 78 ALA A CA 1
ATOM 642 C C . ALA A 1 78 ? 14.827 3.899 -20.915 1.00 87.25 78 ALA A C 1
ATOM 644 O O . ALA A 1 78 ? 15.242 4.635 -20.019 1.00 87.25 78 ALA A O 1
ATOM 645 N N . CYS A 1 79 ? 13.692 3.210 -20.784 1.00 90.56 79 CYS A N 1
ATOM 646 C CA . CYS A 1 79 ? 12.907 3.141 -19.561 1.00 90.56 79 CYS A CA 1
ATOM 647 C C . CYS A 1 79 ? 12.630 1.678 -19.216 1.00 90.56 79 CYS A C 1
ATOM 649 O O . CYS A 1 79 ? 11.987 0.975 -19.985 1.00 90.56 79 CYS A O 1
ATOM 651 N N . LEU A 1 80 ? 13.080 1.243 -18.038 1.00 94.38 80 LEU A N 1
ATOM 652 C CA . LEU A 1 80 ? 12.909 -0.142 -17.581 1.00 94.38 80 LEU A CA 1
ATOM 653 C C . LEU A 1 80 ? 11.616 -0.379 -16.791 1.00 94.38 80 LEU A C 1
ATOM 655 O O . LEU A 1 80 ? 11.144 -1.507 -16.682 1.00 94.38 80 LEU A O 1
ATOM 659 N N . LEU A 1 81 ? 11.036 0.687 -16.235 1.00 96.00 81 LEU A N 1
ATOM 660 C CA . LEU A 1 81 ? 9.847 0.622 -15.390 1.00 96.00 81 LEU A CA 1
ATOM 661 C C . LEU A 1 81 ? 9.005 1.884 -15.559 1.00 96.00 81 LEU A C 1
ATOM 663 O O . LEU A 1 81 ? 9.458 2.983 -15.210 1.00 96.00 81 LEU A O 1
ATOM 667 N N . ASN A 1 82 ? 7.758 1.694 -15.986 1.00 95.06 82 ASN A N 1
ATOM 668 C CA . ASN A 1 82 ? 6.691 2.673 -15.812 1.00 95.06 82 ASN A CA 1
ATOM 669 C C . ASN A 1 82 ? 5.813 2.258 -14.626 1.00 95.06 82 ASN A C 1
ATOM 671 O O . ASN A 1 82 ? 5.487 1.084 -14.480 1.00 95.06 82 ASN A O 1
ATOM 675 N N . CYS A 1 83 ? 5.435 3.210 -13.780 1.00 94.19 83 CYS A N 1
ATOM 676 C CA . CYS A 1 83 ? 4.678 2.946 -12.563 1.00 94.19 83 CYS A CA 1
ATOM 677 C C . CYS A 1 83 ? 3.598 4.013 -12.395 1.00 94.19 83 CYS A C 1
ATOM 679 O O . CYS A 1 83 ? 3.894 5.209 -12.423 1.00 94.19 83 CYS A O 1
ATOM 681 N N . VAL A 1 84 ? 2.350 3.578 -12.232 1.00 94.50 84 VAL A N 1
ATOM 682 C CA . VAL A 1 84 ? 1.200 4.451 -11.987 1.00 94.50 84 VAL A CA 1
ATOM 683 C C . VAL A 1 84 ? 0.441 3.925 -10.780 1.00 94.50 84 VAL A C 1
ATOM 685 O O . VAL A 1 84 ? 0.107 2.742 -10.721 1.00 94.50 84 VAL A O 1
ATOM 688 N N . GLU A 1 85 ? 0.192 4.791 -9.803 1.00 95.31 85 GLU A N 1
ATOM 689 C CA . GLU A 1 85 ? -0.525 4.410 -8.591 1.00 95.31 85 GLU A CA 1
ATOM 690 C C . GLU A 1 85 ? -2.020 4.237 -8.875 1.00 95.31 85 GLU A C 1
ATOM 692 O O . GLU A 1 85 ? -2.608 4.938 -9.702 1.00 95.31 85 GLU A O 1
ATOM 697 N N . LEU A 1 86 ? -2.625 3.269 -8.196 1.00 96.19 86 LEU A N 1
ATOM 698 C CA . LEU A 1 86 ? -4.038 2.938 -8.269 1.00 96.19 86 LEU A CA 1
ATOM 699 C C . LEU A 1 86 ? -4.690 3.304 -6.942 1.00 96.19 86 LEU A C 1
ATOM 701 O O . LEU A 1 86 ? -4.312 2.781 -5.894 1.00 96.19 86 LEU A O 1
ATOM 705 N N . VAL A 1 87 ? -5.691 4.175 -6.997 1.00 94.75 87 VAL A N 1
ATOM 706 C CA . VAL A 1 87 ? -6.391 4.685 -5.814 1.00 94.75 87 VAL A CA 1
ATOM 707 C C . VAL A 1 87 ? -7.899 4.519 -5.958 1.00 94.75 87 VAL A C 1
ATOM 709 O O . VAL A 1 87 ? -8.411 4.343 -7.065 1.00 94.75 87 VAL A O 1
ATOM 712 N N . LEU A 1 88 ? -8.621 4.583 -4.841 1.00 94.50 88 LEU A N 1
ATOM 713 C CA . LEU A 1 88 ? -10.080 4.650 -4.844 1.00 94.50 88 LEU A CA 1
ATOM 714 C C . LEU A 1 88 ? -10.526 6.111 -4.952 1.00 94.50 88 LEU A C 1
ATOM 716 O O . LEU A 1 88 ? -10.096 6.947 -4.162 1.00 94.50 88 LEU A O 1
ATOM 720 N N . ASP A 1 89 ? -11.394 6.416 -5.914 1.00 92.12 89 ASP A N 1
ATOM 721 C CA . ASP A 1 89 ? -12.047 7.723 -5.998 1.00 92.12 89 ASP A CA 1
ATOM 722 C C . ASP A 1 89 ? -13.177 7.868 -4.955 1.00 92.12 89 ASP A C 1
ATOM 724 O O . ASP A 1 89 ? -13.524 6.927 -4.236 1.00 92.12 89 ASP A O 1
ATOM 728 N N . GLY A 1 90 ? -13.809 9.045 -4.891 1.00 89.50 90 GLY A N 1
ATOM 729 C CA . GLY A 1 90 ? -14.932 9.298 -3.974 1.00 89.50 90 GLY A CA 1
ATOM 730 C C . GLY A 1 90 ? -16.171 8.416 -4.206 1.00 89.50 90 GLY A C 1
ATOM 731 O O . GLY A 1 90 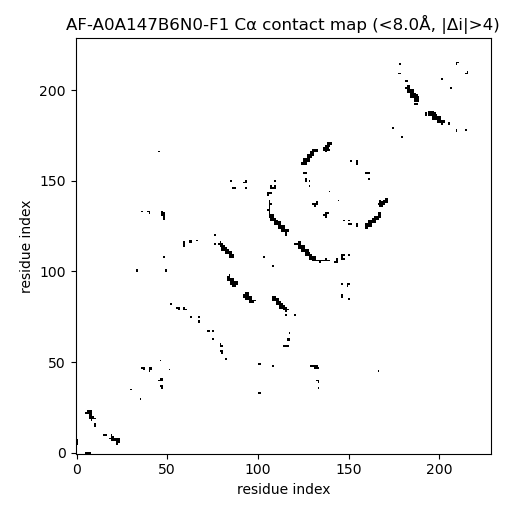? -17.080 8.409 -3.382 1.00 89.50 90 GLY A O 1
ATOM 732 N N . GLN A 1 91 ? -16.217 7.665 -5.309 1.00 92.50 91 GLN A N 1
ATOM 733 C CA . GLN A 1 91 ? -17.260 6.691 -5.641 1.00 92.50 91 GLN A CA 1
ATOM 734 C C . GLN A 1 91 ? -16.768 5.245 -5.457 1.00 92.50 91 GLN A C 1
ATOM 736 O O . GLN A 1 91 ? -17.421 4.311 -5.921 1.00 92.50 91 GLN A O 1
ATOM 741 N N . GLN A 1 92 ? -15.627 5.049 -4.786 1.00 92.06 92 GLN A N 1
ATOM 742 C CA . GLN A 1 92 ? -15.002 3.751 -4.529 1.00 92.06 92 GLN A CA 1
ATOM 743 C C . GLN A 1 92 ? -14.614 2.973 -5.800 1.00 92.06 92 GLN A C 1
ATOM 745 O O . GLN A 1 92 ? -14.588 1.735 -5.823 1.00 92.06 92 GLN A O 1
ATOM 750 N N . ARG A 1 93 ? -14.300 3.686 -6.883 1.00 93.88 93 ARG A N 1
ATOM 751 C CA . ARG A 1 93 ? -13.807 3.103 -8.134 1.00 93.88 93 ARG A CA 1
ATOM 752 C C . ARG A 1 93 ? -12.293 3.224 -8.199 1.00 93.88 93 ARG A C 1
ATOM 754 O O . ARG A 1 93 ? -11.727 4.231 -7.789 1.00 93.88 93 ARG A O 1
ATOM 761 N N . LEU A 1 94 ? -11.647 2.203 -8.755 1.00 96.00 94 LEU A N 1
ATOM 762 C CA . LEU A 1 94 ? -10.196 2.184 -8.913 1.00 96.00 94 LEU A CA 1
ATOM 763 C C . LEU A 1 94 ? -9.767 3.029 -10.116 1.00 96.00 94 LEU A C 1
ATOM 765 O O . LEU A 1 94 ? -10.119 2.704 -11.256 1.00 96.00 94 LEU A O 1
ATOM 769 N N . VAL A 1 95 ? -8.978 4.069 -9.865 1.00 95.06 95 VAL A N 1
ATOM 770 C CA . VAL A 1 95 ? -8.475 5.003 -10.877 1.00 95.06 95 VAL A CA 1
ATOM 771 C C . VAL A 1 95 ? -6.953 5.098 -10.832 1.00 95.06 95 VAL A C 1
ATOM 773 O O . VAL A 1 95 ? -6.335 4.894 -9.790 1.00 95.06 95 VAL A O 1
ATOM 776 N N . GLU A 1 96 ? -6.350 5.392 -11.982 1.00 94.00 96 GLU A N 1
ATOM 777 C CA . GLU A 1 96 ? -4.923 5.697 -12.090 1.00 94.00 96 GLU A CA 1
ATOM 778 C C . GLU A 1 96 ? -4.677 7.151 -11.677 1.00 94.00 96 GLU A C 1
ATOM 780 O O . GLU A 1 96 ? -5.292 8.063 -12.231 1.00 94.00 96 GLU A O 1
ATOM 785 N N . GLN A 1 97 ? -3.771 7.376 -10.726 1.00 88.75 97 GLN A N 1
ATOM 786 C CA . GLN A 1 97 ? -3.420 8.712 -10.256 1.00 88.75 97 GLN A CA 1
ATOM 787 C C . GLN A 1 97 ? -1.904 8.869 -10.124 1.00 88.75 97 GLN A C 1
ATOM 789 O O . GLN A 1 97 ? -1.192 7.973 -9.678 1.00 88.75 97 GLN A O 1
ATOM 794 N N . LYS A 1 98 ? -1.403 10.046 -10.511 1.00 81.62 98 LYS A N 1
ATOM 795 C CA . LYS A 1 98 ? -0.039 10.485 -10.203 1.00 81.62 98 LYS A CA 1
ATOM 796 C C . LYS A 1 98 ? -0.109 11.404 -8.989 1.00 81.62 98 LYS A C 1
ATOM 798 O O . LYS A 1 98 ? -0.611 12.519 -9.111 1.00 81.62 98 LYS A O 1
ATOM 803 N N . ARG A 1 99 ? 0.357 10.921 -7.841 1.00 82.25 99 ARG A N 1
ATOM 804 C CA . ARG A 1 99 ? 0.462 11.682 -6.589 1.00 82.25 99 ARG A CA 1
ATOM 805 C C . ARG A 1 99 ? 1.866 11.559 -6.004 1.00 82.25 99 ARG A C 1
ATOM 807 O O . ARG A 1 99 ? 2.664 10.758 -6.502 1.00 82.25 99 ARG A O 1
ATOM 814 N N . LEU A 1 100 ? 2.192 12.385 -5.014 1.00 81.62 100 LEU A N 1
ATOM 815 C CA . LEU A 1 100 ? 3.499 12.312 -4.371 1.00 81.62 100 LEU A CA 1
ATOM 816 C C . LEU A 1 100 ? 3.563 11.070 -3.464 1.00 81.62 100 LEU A C 1
ATOM 818 O O . LEU A 1 100 ? 2.551 10.675 -2.878 1.00 81.62 100 LEU A O 1
ATOM 822 N N . PRO A 1 101 ? 4.740 10.431 -3.329 1.00 86.50 101 PRO A N 1
ATOM 823 C CA . PRO A 1 101 ? 4.928 9.356 -2.364 1.00 86.50 101 PRO A CA 1
ATOM 824 C C . PRO A 1 101 ? 4.487 9.778 -0.960 1.00 86.50 101 PRO A C 1
ATOM 826 O O . PRO A 1 101 ? 4.736 10.908 -0.548 1.00 86.50 101 PRO A O 1
ATOM 829 N N . GLY A 1 102 ? 3.863 8.863 -0.220 1.00 84.88 102 GLY A N 1
ATOM 830 C CA . GLY A 1 102 ? 3.412 9.096 1.155 1.00 84.88 102 GLY A CA 1
ATOM 831 C C . GLY A 1 102 ? 2.099 9.869 1.306 1.00 84.88 102 GLY A C 1
ATOM 832 O O . GLY A 1 102 ? 1.678 10.089 2.437 1.00 84.88 102 GLY A O 1
ATOM 833 N N . GLU A 1 103 ? 1.430 10.238 0.211 1.00 87.38 103 GLU A N 1
ATOM 834 C CA . GLU A 1 103 ? 0.079 10.826 0.224 1.00 87.38 103 GLU A CA 1
ATOM 835 C C . GLU A 1 103 ? -1.034 9.756 0.277 1.00 87.38 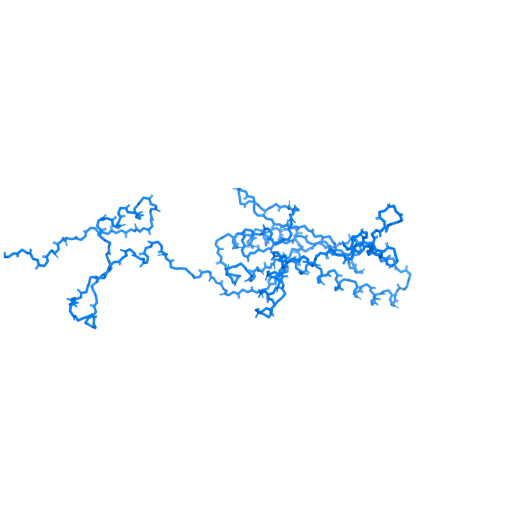103 GLU A C 1
ATOM 837 O O . GLU A 1 103 ? -2.145 9.981 -0.201 1.00 87.38 103 GLU A O 1
ATOM 842 N N . ASN A 1 104 ? -0.752 8.556 0.799 1.00 89.38 104 ASN A N 1
ATOM 843 C CA . ASN A 1 104 ? -1.755 7.506 0.967 1.00 89.38 104 ASN A CA 1
ATOM 844 C C . ASN A 1 104 ? -2.653 7.751 2.183 1.00 89.38 104 ASN A C 1
ATOM 846 O O . ASN A 1 104 ? -2.190 7.839 3.317 1.00 89.38 104 ASN A O 1
ATOM 850 N N . ASP A 1 105 ? -3.962 7.735 1.946 1.0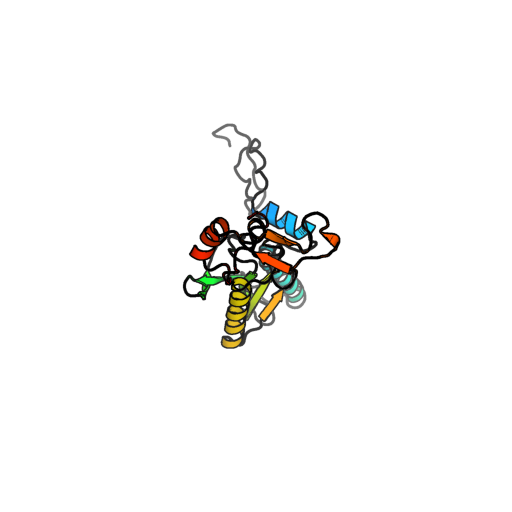0 87.00 105 ASP A N 1
ATOM 851 C CA . ASP A 1 105 ? -4.980 7.897 2.993 1.00 87.00 105 ASP A CA 1
ATOM 852 C C . ASP A 1 105 ? -5.364 6.578 3.686 1.00 87.00 105 ASP A C 1
ATOM 854 O O . ASP A 1 105 ? -6.144 6.566 4.638 1.00 87.00 105 ASP A O 1
ATOM 858 N N . VAL A 1 106 ? -4.845 5.452 3.190 1.00 91.94 106 VAL A N 1
ATOM 859 C CA . VAL A 1 106 ? -5.141 4.096 3.671 1.00 91.94 106 VAL A CA 1
ATOM 860 C C . VAL A 1 106 ? -3.852 3.289 3.819 1.00 91.94 106 VAL A C 1
ATOM 862 O O . VAL A 1 106 ? -2.851 3.560 3.149 1.00 91.94 106 VAL A O 1
ATOM 865 N N . GLY A 1 107 ? -3.873 2.253 4.661 1.00 93.88 107 GLY A N 1
ATOM 866 C CA . GLY A 1 107 ? -2.720 1.379 4.933 1.00 93.88 107 GLY A CA 1
ATOM 867 C C . GLY A 1 107 ? -2.369 0.381 3.824 1.00 93.88 107 GLY A C 1
ATOM 868 O O . GLY A 1 107 ? -1.726 -0.639 4.081 1.00 93.88 107 GLY A O 1
ATOM 869 N N . MET A 1 108 ? -2.810 0.649 2.596 1.00 96.06 108 MET A N 1
ATOM 870 C CA . MET A 1 108 ? -2.640 -0.199 1.424 1.00 96.06 108 MET A CA 1
ATOM 871 C C . MET A 1 108 ? -2.322 0.676 0.212 1.00 96.06 108 MET A C 1
ATOM 873 O O . MET A 1 108 ? -2.965 1.699 -0.006 1.00 96.06 108 MET A O 1
ATOM 877 N N . VAL A 1 109 ? -1.357 0.259 -0.596 1.00 96.69 109 VAL A N 1
ATOM 878 C CA . VAL A 1 109 ? -0.973 0.946 -1.829 1.00 96.69 109 VAL A CA 1
ATOM 879 C C . VAL A 1 109 ? -0.983 -0.057 -2.972 1.00 96.69 109 VAL A C 1
ATOM 881 O O . VAL A 1 109 ? -0.628 -1.224 -2.795 1.00 96.69 109 VAL A O 1
ATOM 884 N N . ALA A 1 110 ? -1.420 0.379 -4.149 1.00 97.69 110 ALA A N 1
ATOM 885 C CA . ALA A 1 110 ? -1.422 -0.442 -5.345 1.00 97.69 110 ALA A CA 1
ATOM 886 C C . ALA A 1 110 ? -0.862 0.340 -6.532 1.00 97.69 110 ALA A C 1
ATOM 888 O O . ALA A 1 110 ? -1.078 1.542 -6.651 1.00 97.69 110 ALA A O 1
ATOM 889 N N . TRP A 1 111 ? -0.183 -0.352 -7.440 1.00 97.94 111 TRP A N 1
ATOM 890 C CA . TRP A 1 111 ? 0.345 0.217 -8.673 1.00 97.94 111 TRP A CA 1
ATOM 891 C C . TRP A 1 111 ? 0.036 -0.684 -9.857 1.00 97.94 111 TRP A C 1
ATOM 893 O O . TRP A 1 111 ? 0.094 -1.912 -9.749 1.00 97.94 111 TRP A O 1
ATOM 903 N N . ARG A 1 112 ? -0.209 -0.066 -11.012 1.00 97.56 112 ARG A N 1
ATOM 904 C CA . ARG A 1 112 ? 0.029 -0.707 -12.301 1.00 97.56 112 ARG A CA 1
ATOM 905 C C . ARG A 1 112 ? 1.470 -0.415 -12.695 1.00 97.56 112 ARG A C 1
ATOM 907 O O . ARG A 1 112 ? 1.849 0.745 -12.861 1.00 97.56 112 ARG A O 1
ATOM 914 N N . MET A 1 113 ? 2.266 -1.468 -12.822 1.00 97.75 113 MET A N 1
ATOM 915 C CA . MET A 1 113 ? 3.649 -1.376 -13.273 1.00 97.75 113 MET A CA 1
ATOM 916 C C . MET A 1 113 ? 3.780 -2.016 -14.649 1.00 97.75 113 MET A C 1
ATOM 918 O O . MET A 1 113 ? 3.358 -3.155 -14.833 1.00 97.75 113 MET A O 1
ATOM 922 N N . THR A 1 114 ? 4.398 -1.306 -15.586 1.00 97.88 114 THR A N 1
ATOM 923 C CA . THR A 1 114 ? 4.844 -1.865 -16.866 1.00 97.88 114 THR A CA 1
ATOM 924 C C . THR A 1 114 ? 6.339 -2.131 -16.752 1.00 97.88 114 THR A C 1
ATOM 926 O O . THR A 1 114 ? 7.131 -1.191 -16.631 1.00 97.88 114 THR A O 1
ATOM 929 N N . LEU A 1 115 ? 6.710 -3.409 -16.735 1.00 97.81 115 LEU A N 1
ATOM 930 C CA . LEU A 1 115 ? 8.088 -3.881 -16.620 1.00 97.81 115 LEU A CA 1
ATOM 931 C C . LEU A 1 115 ? 8.634 -4.161 -18.019 1.00 97.81 115 LEU A C 1
ATOM 933 O O . LEU A 1 115 ? 8.022 -4.933 -18.754 1.00 97.81 115 LEU A O 1
ATOM 937 N N . PHE A 1 116 ? 9.776 -3.586 -18.374 1.00 97.06 116 PHE A N 1
ATOM 938 C CA . PHE A 1 116 ? 10.460 -3.885 -19.631 1.00 97.06 116 PHE A CA 1
ATOM 939 C C . PHE A 1 116 ? 11.584 -4.875 -19.328 1.00 97.06 116 PHE A C 1
ATOM 941 O O . PHE A 1 116 ? 12.592 -4.503 -18.728 1.00 97.06 116 PHE A O 1
ATOM 948 N N . THR A 1 117 ? 11.375 -6.145 -19.672 1.00 95.88 117 THR A N 1
ATOM 949 C CA . THR A 1 117 ? 12.335 -7.241 -19.441 1.00 95.88 117 THR A CA 1
ATOM 950 C C . THR A 1 117 ? 12.904 -7.721 -20.780 1.00 95.88 117 THR A C 1
ATOM 952 O O . THR A 1 117 ? 12.264 -7.477 -21.801 1.00 95.88 117 THR A O 1
ATOM 955 N N . PRO A 1 118 ? 14.052 -8.413 -20.825 1.00 94.44 118 PRO A N 1
ATOM 956 C CA . PRO A 1 118 ? 14.591 -8.982 -22.059 1.00 94.44 118 PRO A CA 1
ATOM 957 C C . PRO A 1 118 ? 13.616 -9.919 -22.776 1.00 94.44 118 PRO A C 1
ATOM 959 O O . PRO A 1 118 ? 13.534 -9.913 -23.997 1.00 94.44 118 PRO A O 1
ATOM 962 N N . GLU A 1 119 ? 12.801 -10.679 -22.039 1.00 93.50 119 GLU A N 1
ATOM 963 C CA . GLU A 1 119 ? 11.790 -11.561 -22.636 1.00 93.50 119 GLU A CA 1
ATOM 964 C C . GLU A 1 119 ? 10.586 -10.785 -23.191 1.00 93.50 119 GLU A C 1
ATOM 966 O O . GLU A 1 119 ? 9.893 -11.263 -24.089 1.00 93.50 119 GLU A O 1
ATOM 971 N N . TYR A 1 120 ? 10.327 -9.585 -22.658 1.00 94.62 120 TYR A N 1
ATOM 972 C CA . TYR A 1 120 ? 9.262 -8.685 -23.101 1.00 94.62 120 TYR A CA 1
ATOM 973 C C . TYR A 1 120 ? 9.778 -7.239 -23.244 1.00 94.62 120 TYR A C 1
ATOM 975 O O . TYR A 1 120 ? 9.389 -6.370 -22.451 1.00 94.62 120 TYR A O 1
ATOM 983 N N . PRO A 1 121 ? 10.604 -6.933 -24.268 1.00 91.81 121 PRO A N 1
ATOM 984 C CA . PRO A 1 121 ? 11.202 -5.602 -24.434 1.00 91.81 121 PRO A CA 1
ATOM 985 C C . PRO A 1 121 ? 10.177 -4.507 -24.740 1.00 91.81 121 PRO A C 1
ATOM 987 O O . PRO A 1 121 ? 10.432 -3.333 -24.504 1.00 91.81 121 PRO A O 1
ATOM 990 N N . ASN A 1 122 ? 8.990 -4.889 -25.226 1.00 92.31 122 ASN A N 1
ATOM 991 C CA . ASN A 1 122 ? 7.853 -3.984 -25.438 1.00 92.31 122 ASN A CA 1
ATOM 992 C C . ASN A 1 122 ? 7.067 -3.681 -24.148 1.00 92.31 122 ASN A C 1
ATOM 994 O O . ASN A 1 122 ? 6.135 -2.878 -24.169 1.00 92.31 122 ASN A O 1
ATOM 998 N N . GLY A 1 123 ? 7.435 -4.315 -23.035 1.00 95.25 123 GLY A N 1
ATOM 999 C CA . GLY A 1 123 ? 6.791 -4.157 -21.741 1.00 95.25 123 GLY A CA 1
ATOM 1000 C C . GLY A 1 123 ? 5.757 -5.241 -21.437 1.00 95.25 123 GLY A C 1
ATOM 1001 O O . GLY A 1 123 ? 5.058 -5.751 -22.313 1.00 95.25 123 GLY A O 1
ATOM 1002 N N . ARG A 1 124 ? 5.643 -5.572 -20.151 1.00 96.38 124 ARG A N 1
ATOM 1003 C CA . ARG A 1 124 ? 4.603 -6.433 -19.576 1.00 96.38 124 ARG A CA 1
ATOM 1004 C C . ARG A 1 124 ? 3.997 -5.768 -18.348 1.00 96.38 124 ARG A C 1
ATOM 1006 O O . ARG A 1 124 ? 4.718 -5.316 -17.458 1.00 96.38 124 ARG A O 1
ATOM 1013 N N . ASP A 1 125 ? 2.673 -5.738 -18.288 1.00 97.81 125 ASP A N 1
ATOM 1014 C CA . ASP A 1 125 ? 1.946 -5.135 -17.174 1.00 97.81 125 ASP A CA 1
ATOM 1015 C C . ASP A 1 125 ? 1.792 -6.116 -16.007 1.00 97.81 125 ASP A C 1
ATOM 1017 O O . ASP A 1 125 ? 1.540 -7.309 -16.190 1.00 97.81 125 ASP A O 1
ATOM 1021 N N . VAL A 1 126 ? 1.905 -5.593 -14.789 1.00 98.19 126 VAL A N 1
ATOM 1022 C CA . VAL A 1 126 ? 1.579 -6.282 -13.538 1.00 98.19 126 VAL A CA 1
ATOM 1023 C C . VAL A 1 126 ? 0.847 -5.328 -12.597 1.00 98.19 126 VAL A C 1
ATOM 1025 O O . VAL A 1 126 ? 1.071 -4.115 -12.616 1.00 98.19 126 VAL A O 1
ATOM 1028 N N . ILE A 1 127 ? -0.014 -5.877 -11.741 1.00 98.44 127 ILE A N 1
ATOM 1029 C CA . ILE A 1 127 ? -0.567 -5.140 -10.600 1.00 98.44 127 ILE A CA 1
ATOM 1030 C C . ILE A 1 127 ? 0.234 -5.510 -9.359 1.00 98.44 127 ILE A C 1
ATOM 1032 O O . ILE A 1 127 ? 0.284 -6.681 -8.985 1.00 98.44 127 ILE A O 1
ATOM 1036 N N . VAL A 1 128 ? 0.838 -4.521 -8.709 1.00 98.38 128 VAL A N 1
ATOM 1037 C CA . VAL A 1 128 ? 1.548 -4.699 -7.437 1.00 98.38 128 VAL A CA 1
ATOM 1038 C C . VAL A 1 128 ? 0.711 -4.084 -6.333 1.00 98.38 128 VAL A C 1
ATOM 1040 O O . VAL A 1 128 ? 0.279 -2.945 -6.458 1.00 98.38 128 VAL A O 1
ATOM 1043 N N . ILE A 1 129 ? 0.477 -4.831 -5.261 1.00 98.12 129 ILE A N 1
ATOM 1044 C CA . ILE A 1 129 ? -0.248 -4.373 -4.076 1.00 98.12 129 ILE A CA 1
ATOM 1045 C C . ILE A 1 129 ? 0.675 -4.550 -2.873 1.00 98.12 129 ILE A C 1
ATOM 1047 O O . ILE A 1 129 ? 1.330 -5.585 -2.754 1.00 98.12 129 ILE A O 1
ATOM 1051 N N . ALA A 1 130 ? 0.741 -3.571 -1.981 1.00 97.19 130 ALA A N 1
ATOM 1052 C CA . ALA A 1 130 ? 1.599 -3.619 -0.806 1.00 97.19 130 ALA A CA 1
ATOM 1053 C C . ALA A 1 130 ? 0.943 -2.929 0.391 1.00 97.19 130 ALA A C 1
ATOM 1055 O O . ALA A 1 130 ? 0.281 -1.902 0.244 1.00 97.19 130 ALA A O 1
ATOM 1056 N N . ASN A 1 131 ? 1.152 -3.476 1.588 1.00 95.38 131 ASN A N 1
ATOM 1057 C CA . ASN A 1 131 ? 0.753 -2.797 2.818 1.00 95.38 131 ASN A CA 1
ATOM 1058 C C . ASN A 1 131 ? 1.725 -1.667 3.155 1.00 95.38 131 ASN A C 1
ATOM 1060 O O . ASN A 1 131 ? 2.941 -1.821 3.031 1.00 95.38 131 ASN A O 1
ATOM 1064 N N . ASP A 1 132 ? 1.186 -0.572 3.681 1.00 95.00 132 ASP A N 1
ATOM 1065 C CA . ASP A 1 132 ? 1.990 0.447 4.338 1.00 95.00 132 ASP A CA 1
ATOM 1066 C C . ASP A 1 132 ? 2.054 0.172 5.846 1.00 95.00 132 ASP A C 1
ATOM 1068 O O . ASP A 1 132 ? 1.161 0.550 6.606 1.00 95.00 132 ASP A O 1
ATOM 1072 N N . ILE A 1 133 ? 3.140 -0.458 6.303 1.00 92.75 133 ILE A N 1
ATOM 1073 C CA . ILE A 1 133 ? 3.363 -0.729 7.734 1.00 92.75 133 ILE A CA 1
ATOM 1074 C C . ILE A 1 133 ? 3.423 0.554 8.580 1.00 92.75 133 ILE A C 1
ATOM 1076 O O . ILE A 1 133 ? 3.191 0.532 9.788 1.00 92.75 133 ILE A O 1
ATOM 1080 N N . THR A 1 134 ? 3.729 1.693 7.958 1.00 91.50 134 THR A N 1
ATOM 1081 C CA . THR A 1 134 ? 3.825 2.987 8.640 1.00 91.50 134 THR A CA 1
ATOM 1082 C C . THR A 1 134 ? 2.455 3.621 8.891 1.00 91.50 134 THR A C 1
ATOM 1084 O O . THR A 1 134 ? 2.358 4.647 9.571 1.00 91.50 134 THR A O 1
ATOM 1087 N N . PHE A 1 135 ? 1.391 3.022 8.349 1.00 90.62 135 PHE A N 1
ATOM 1088 C CA . PHE A 1 135 ? 0.007 3.430 8.528 1.00 90.62 135 PHE A CA 1
ATOM 1089 C C . PHE A 1 135 ? -0.724 2.371 9.357 1.00 90.62 135 PHE A C 1
ATOM 1091 O O . PHE A 1 135 ? -1.004 1.274 8.880 1.00 90.62 135 PHE A O 1
ATOM 1098 N N . LEU A 1 136 ? -1.011 2.682 10.627 1.00 86.88 136 LEU A N 1
ATOM 1099 C CA . LEU A 1 136 ? -1.706 1.776 11.557 1.00 86.88 136 LEU A CA 1
ATOM 1100 C C . LEU A 1 136 ? -1.148 0.336 11.541 1.00 86.88 136 LEU A C 1
ATOM 1102 O O . LEU A 1 136 ? -1.917 -0.625 11.510 1.00 86.88 136 LEU A O 1
ATOM 1106 N N . LEU A 1 137 ? 0.186 0.193 11.516 1.00 85.69 137 LEU A N 1
ATOM 1107 C CA . LEU A 1 137 ? 0.911 -1.090 11.480 1.00 85.69 137 LEU A CA 1
ATOM 1108 C C . LEU A 1 137 ? 0.533 -2.004 10.298 1.00 85.69 137 LEU A C 1
ATOM 1110 O O . LEU A 1 137 ? 0.619 -3.233 10.396 1.00 85.69 137 LEU A O 1
ATOM 1114 N N . GLY A 1 138 ? 0.086 -1.411 9.187 1.00 83.12 138 GLY A N 1
ATOM 1115 C CA . GLY A 1 138 ? -0.350 -2.137 7.997 1.00 83.12 138 GLY A CA 1
ATOM 1116 C C . GLY A 1 138 ? -1.603 -2.980 8.236 1.00 83.12 138 GLY A C 1
ATOM 1117 O O . GLY A 1 138 ? -1.767 -4.014 7.595 1.00 83.12 138 GLY A O 1
ATOM 1118 N N . THR A 1 139 ? -2.453 -2.597 9.194 1.00 87.56 139 THR A N 1
ATOM 1119 C CA . THR A 1 139 ? -3.689 -3.332 9.497 1.00 87.56 139 THR A CA 1
ATOM 1120 C C . THR A 1 139 ? -4.726 -3.208 8.385 1.00 87.56 139 THR A C 1
ATOM 1122 O O . THR A 1 139 ? -4.907 -2.145 7.788 1.00 87.56 139 THR A O 1
ATOM 1125 N N . PHE A 1 140 ? -5.463 -4.292 8.157 1.00 88.56 140 PHE A N 1
ATOM 1126 C CA . PHE A 1 140 ? -6.561 -4.330 7.195 1.00 88.56 140 PHE A CA 1
ATOM 1127 C C . PHE A 1 140 ? -7.838 -3.746 7.802 1.00 88.56 140 PHE A C 1
ATOM 1129 O O . PHE A 1 140 ? -8.422 -4.328 8.719 1.00 88.56 140 PHE A O 1
ATOM 1136 N N . GLY A 1 141 ? -8.245 -2.577 7.312 1.00 90.06 141 GLY A N 1
ATOM 1137 C CA . GLY A 1 141 ? -9.576 -2.022 7.521 1.00 90.06 141 GLY A CA 1
ATOM 1138 C C . GLY A 1 141 ? -10.429 -2.109 6.247 1.00 90.06 141 GLY A C 1
ATOM 1139 O O . GLY A 1 141 ? -9.942 -2.521 5.193 1.00 90.06 141 GLY A O 1
ATOM 1140 N N . PRO A 1 142 ? -11.699 -1.668 6.306 1.00 91.19 142 PRO A N 1
ATOM 1141 C CA . PRO A 1 142 ? -12.623 -1.784 5.175 1.00 91.19 142 PRO A CA 1
ATOM 1142 C C . PRO A 1 142 ? -12.148 -1.086 3.892 1.00 91.19 142 PRO A C 1
ATOM 1144 O O . PRO A 1 142 ? -12.437 -1.551 2.793 1.00 91.19 142 PRO A O 1
ATOM 1147 N N . GLN A 1 143 ? -11.428 0.034 4.015 1.00 92.56 143 GLN A N 1
ATOM 1148 C CA . GLN A 1 143 ? -10.909 0.768 2.857 1.00 92.56 143 GLN A CA 1
ATOM 1149 C C . GLN A 1 143 ? -9.682 0.075 2.251 1.00 92.56 143 GLN A C 1
ATOM 1151 O O . GLN A 1 143 ? -9.567 -0.016 1.028 1.00 92.56 143 GLN A O 1
ATOM 1156 N N . GLU A 1 144 ? -8.791 -0.463 3.089 1.00 94.75 144 GLU A N 1
ATOM 1157 C CA . GLU A 1 144 ? -7.645 -1.263 2.653 1.00 94.75 144 GLU A CA 1
ATOM 1158 C C . GLU A 1 144 ? -8.097 -2.540 1.930 1.00 94.75 144 GLU A C 1
ATOM 1160 O O . GLU A 1 144 ? -7.588 -2.849 0.848 1.00 94.75 144 GLU A O 1
ATOM 1165 N N . ASP A 1 145 ? -9.097 -3.233 2.484 1.00 94.38 145 ASP A N 1
ATOM 1166 C CA . ASP A 1 145 ? -9.721 -4.414 1.879 1.00 94.38 145 ASP A CA 1
ATOM 1167 C C . ASP A 1 145 ? -10.337 -4.086 0.517 1.00 94.38 145 ASP A C 1
ATOM 1169 O O . ASP A 1 145 ? -10.161 -4.825 -0.456 1.00 94.38 145 ASP A O 1
ATOM 1173 N N . LEU A 1 146 ? -11.037 -2.953 0.421 1.00 96.31 146 LEU A N 1
ATOM 1174 C CA . LEU A 1 146 ? -11.680 -2.519 -0.812 1.00 96.31 146 LEU A CA 1
ATOM 1175 C C . LEU A 1 146 ? -10.659 -2.191 -1.905 1.00 96.31 146 LEU A C 1
ATOM 1177 O O . LEU A 1 146 ? -10.840 -2.613 -3.050 1.00 96.31 146 LEU A O 1
ATOM 1181 N N . LEU A 1 147 ? -9.569 -1.495 -1.563 1.00 96.88 147 LEU A N 1
ATOM 1182 C CA . LEU A 1 147 ? -8.490 -1.211 -2.509 1.00 96.88 147 LEU A CA 1
ATOM 1183 C C . LEU A 1 147 ? -7.849 -2.515 -2.997 1.00 96.88 147 LEU A C 1
ATOM 1185 O O . LEU A 1 147 ? -7.695 -2.714 -4.204 1.00 96.88 147 LEU A O 1
ATOM 1189 N N . PHE A 1 148 ? -7.542 -3.433 -2.076 1.00 97.38 148 PHE A N 1
ATOM 1190 C CA . PHE A 1 148 ? -6.986 -4.745 -2.402 1.00 97.38 148 PHE A CA 1
ATOM 1191 C C . PHE A 1 148 ? -7.915 -5.545 -3.326 1.00 97.38 148 PHE A C 1
ATOM 1193 O O . PHE A 1 148 ? -7.469 -6.123 -4.327 1.00 97.38 148 PHE A O 1
ATOM 1200 N N . PHE A 1 149 ? -9.216 -5.560 -3.024 1.00 97.56 149 PHE A N 1
ATOM 1201 C CA . PHE A 1 149 ? -10.237 -6.233 -3.821 1.00 97.56 149 PHE A CA 1
ATOM 1202 C C . PHE A 1 149 ? -10.317 -5.652 -5.234 1.00 97.56 149 PHE A C 1
ATOM 1204 O O . PHE A 1 149 ? -10.222 -6.404 -6.207 1.00 97.56 149 PHE A O 1
ATOM 1211 N N . LYS A 1 150 ? -10.433 -4.325 -5.357 1.00 98.06 150 LYS A N 1
ATOM 1212 C CA . LYS A 1 150 ? -10.566 -3.634 -6.645 1.00 98.06 150 LYS A CA 1
ATOM 1213 C C . LYS A 1 150 ? -9.308 -3.745 -7.504 1.00 98.06 150 LYS A C 1
ATOM 1215 O O . LYS A 1 150 ? -9.414 -4.018 -8.699 1.00 98.06 150 LYS A O 1
ATOM 1220 N N . ALA A 1 151 ? -8.119 -3.614 -6.917 1.00 98.00 151 ALA A N 1
ATOM 1221 C CA . ALA A 1 151 ? -6.859 -3.829 -7.630 1.00 98.00 151 ALA A CA 1
ATOM 1222 C C . ALA A 1 151 ? -6.722 -5.284 -8.112 1.00 98.00 151 ALA A C 1
ATOM 1224 O O . ALA A 1 151 ? -6.330 -5.540 -9.251 1.00 98.00 151 ALA A O 1
ATOM 1225 N N . SER A 1 152 ? -7.131 -6.250 -7.283 1.00 98.12 152 SER A N 1
ATOM 1226 C CA . SER A 1 152 ? -7.158 -7.666 -7.664 1.00 98.12 152 SER A CA 1
ATOM 1227 C C . SER A 1 152 ? -8.178 -7.964 -8.770 1.00 98.12 152 SER A C 1
ATOM 1229 O O . SER A 1 152 ? -7.910 -8.775 -9.653 1.00 98.12 152 SER A O 1
ATOM 1231 N N . GLU A 1 153 ? -9.350 -7.328 -8.730 1.00 98.19 153 GLU A N 1
ATOM 1232 C CA . GLU A 1 153 ? -10.365 -7.400 -9.784 1.00 98.19 153 GLU A CA 1
ATOM 1233 C C . GLU A 1 153 ? -9.820 -6.863 -11.108 1.00 98.19 153 GLU A C 1
ATOM 1235 O O . GLU A 1 153 ? -9.937 -7.543 -12.128 1.00 98.19 153 GLU A O 1
ATOM 1240 N N . ARG A 1 154 ? -9.134 -5.714 -11.082 1.00 97.69 154 ARG A N 1
ATOM 1241 C CA . ARG A 1 154 ? -8.497 -5.141 -12.270 1.00 97.69 154 ARG A CA 1
ATOM 1242 C C . ARG A 1 154 ? -7.442 -6.072 -12.870 1.00 97.69 154 ARG A C 1
ATOM 1244 O O . ARG A 1 154 ? -7.438 -6.261 -14.084 1.00 97.69 154 ARG A O 1
ATOM 1251 N N . ALA A 1 155 ? -6.597 -6.689 -12.041 1.00 98.19 155 ALA A N 1
ATOM 1252 C CA . ALA A 1 155 ? -5.599 -7.653 -12.509 1.00 98.19 155 ALA A CA 1
ATOM 1253 C C . ALA A 1 155 ? -6.248 -8.829 -13.263 1.00 98.19 155 ALA A C 1
ATOM 1255 O O . ALA A 1 155 ? -5.792 -9.203 -14.342 1.00 98.19 155 ALA A O 1
ATOM 1256 N N . ARG A 1 156 ? -7.363 -9.365 -12.736 1.00 98.31 156 ARG A N 1
ATOM 1257 C CA . ARG A 1 156 ? -8.130 -10.439 -13.391 1.00 98.31 156 ARG A CA 1
ATOM 1258 C C . ARG A 1 156 ? -8.776 -9.986 -14.698 1.00 98.31 156 ARG A C 1
ATOM 1260 O O . ARG A 1 156 ? -8.705 -10.721 -15.674 1.00 98.31 156 ARG A O 1
ATOM 1267 N N . GLN A 1 157 ? -9.377 -8.795 -14.730 1.00 97.69 157 GLN A N 1
ATOM 1268 C CA . GLN A 1 157 ? -9.998 -8.238 -15.942 1.00 97.69 157 GLN A CA 1
ATOM 1269 C C . GLN A 1 157 ? -8.986 -8.053 -17.079 1.00 97.69 157 GLN A C 1
ATOM 1271 O O . GLN A 1 157 ? -9.309 -8.298 -18.235 1.00 97.69 157 GLN A O 1
ATOM 1276 N N . MET A 1 158 ? -7.764 -7.638 -16.744 1.00 96.94 158 MET A N 1
ATOM 1277 C CA . MET A 1 158 ? -6.670 -7.465 -17.702 1.00 96.94 158 MET A CA 1
ATOM 1278 C C . MET A 1 158 ? -5.914 -8.769 -18.004 1.00 96.94 158 MET A C 1
ATOM 1280 O O . MET A 1 158 ? -5.046 -8.766 -18.870 1.00 96.94 158 MET A O 1
ATOM 1284 N N . ALA A 1 159 ? -6.217 -9.863 -17.296 1.00 97.88 159 ALA A N 1
ATOM 1285 C CA . ALA A 1 159 ? -5.489 -11.131 -17.355 1.00 97.88 159 ALA A CA 1
ATOM 1286 C C . ALA A 1 159 ? -3.968 -10.989 -17.115 1.00 97.88 159 ALA A C 1
ATOM 1288 O O . ALA A 1 159 ? -3.165 -11.692 -17.727 1.00 97.88 159 ALA A O 1
ATOM 1289 N N . ILE A 1 160 ? -3.574 -10.093 -16.202 1.00 98.12 160 ILE A N 1
ATOM 1290 C CA . ILE A 1 160 ? -2.168 -9.831 -15.855 1.00 98.12 160 ILE A CA 1
ATOM 1291 C C . ILE A 1 160 ? -1.808 -10.341 -14.452 1.00 98.12 160 ILE A C 1
ATOM 1293 O O . ILE A 1 160 ? -2.686 -10.462 -13.589 1.00 98.12 160 ILE A O 1
ATOM 1297 N N . PRO A 1 161 ? -0.518 -10.621 -14.180 1.00 98.19 161 PRO A N 1
ATOM 1298 C CA . PRO A 1 161 ? -0.073 -11.045 -12.860 1.00 98.19 161 PRO A CA 1
ATOM 1299 C C . PRO A 1 161 ? -0.388 -10.019 -11.768 1.00 98.19 161 PRO A C 1
ATOM 1301 O O . PRO A 1 161 ? -0.247 -8.808 -11.958 1.00 98.19 161 PRO A O 1
ATOM 1304 N N . ARG A 1 162 ? -0.749 -10.530 -10.587 1.00 98.06 162 ARG A N 1
ATOM 1305 C CA . ARG A 1 162 ? -0.921 -9.744 -9.363 1.00 98.06 162 ARG A CA 1
ATOM 1306 C C . ARG A 1 162 ? 0.141 -10.138 -8.342 1.00 98.06 162 ARG A C 1
ATOM 1308 O O . ARG A 1 162 ? 0.104 -11.251 -7.820 1.00 98.06 162 ARG A O 1
ATOM 1315 N N . LEU A 1 163 ? 1.031 -9.210 -8.023 1.00 98.12 163 LEU A N 1
ATOM 1316 C CA . LEU A 1 163 ? 2.049 -9.353 -6.990 1.00 98.12 163 LEU A CA 1
ATOM 1317 C C . LEU A 1 163 ? 1.553 -8.705 -5.698 1.00 98.12 163 LEU A C 1
ATOM 1319 O O . LEU A 1 163 ? 0.998 -7.608 -5.725 1.00 98.12 163 LEU A O 1
ATOM 1323 N N . TYR A 1 164 ? 1.746 -9.383 -4.571 1.00 97.62 164 TYR A N 1
ATOM 1324 C CA . TYR A 1 164 ? 1.378 -8.860 -3.261 1.00 97.62 164 TYR A CA 1
ATOM 1325 C C . TYR A 1 164 ? 2.580 -8.892 -2.320 1.00 97.62 164 TYR A C 1
ATOM 1327 O O . TYR A 1 164 ? 3.156 -9.954 -2.085 1.00 97.62 164 TYR A O 1
ATOM 1335 N N . ILE A 1 165 ? 2.949 -7.724 -1.796 1.00 96.00 165 ILE A N 1
ATOM 1336 C CA . ILE A 1 165 ? 4.030 -7.551 -0.828 1.00 96.00 165 ILE A CA 1
ATOM 1337 C C . ILE A 1 165 ? 3.405 -7.414 0.559 1.00 96.00 165 ILE A C 1
ATOM 1339 O O . ILE A 1 165 ? 2.796 -6.398 0.901 1.00 96.00 165 ILE A O 1
ATOM 1343 N N . SER A 1 166 ? 3.542 -8.475 1.347 1.00 93.06 166 SER A N 1
ATOM 1344 C CA . SER A 1 166 ? 2.909 -8.595 2.656 1.00 93.06 166 SER A CA 1
ATOM 1345 C C . SER A 1 166 ? 3.824 -8.075 3.762 1.00 93.06 166 SER A C 1
ATOM 1347 O O . SER A 1 166 ? 4.806 -8.724 4.113 1.00 93.06 166 SER A O 1
ATOM 1349 N N . ALA A 1 167 ? 3.455 -6.940 4.352 1.00 89.12 167 ALA A N 1
ATOM 1350 C CA . ALA A 1 167 ? 4.041 -6.407 5.582 1.00 89.12 167 ALA A CA 1
ATOM 1351 C C . ALA A 1 167 ? 2.913 -5.844 6.462 1.00 89.12 167 ALA A C 1
ATOM 1353 O O . ALA A 1 167 ? 2.644 -4.644 6.460 1.00 89.12 167 ALA A O 1
ATOM 1354 N N . ASN A 1 168 ? 2.187 -6.734 7.142 1.00 86.81 168 ASN A N 1
ATOM 1355 C CA . ASN A 1 168 ? 0.977 -6.398 7.894 1.00 86.81 168 ASN A CA 1
ATOM 1356 C C . ASN A 1 168 ? 0.934 -7.077 9.266 1.00 86.81 168 ASN A C 1
ATOM 1358 O O . ASN A 1 168 ? 1.678 -8.019 9.536 1.00 86.81 168 ASN A O 1
ATOM 1362 N N . SER A 1 169 ? 0.009 -6.598 10.098 1.00 81.56 169 SER A N 1
ATOM 1363 C CA . SER A 1 169 ? -0.304 -7.149 11.423 1.00 81.56 169 SER A CA 1
ATOM 1364 C C . SER A 1 169 ? -1.683 -7.832 11.463 1.00 81.56 169 SER A C 1
ATOM 1366 O O . SER A 1 169 ? -2.256 -8.007 12.535 1.00 81.56 169 SER A O 1
ATOM 1368 N N . GLY A 1 170 ? -2.243 -8.191 10.299 1.00 82.94 170 GLY A N 1
ATOM 1369 C CA . GLY A 1 170 ? -3.587 -8.763 10.167 1.00 82.94 170 GLY A CA 1
ATOM 1370 C C . GLY A 1 170 ? -4.734 -7.740 10.186 1.00 82.94 170 GLY A C 1
ATOM 1371 O O . GLY A 1 170 ? -4.565 -6.574 9.816 1.00 82.94 170 GLY A O 1
ATOM 1372 N N . ALA A 1 171 ? -5.930 -8.200 10.566 1.00 79.00 171 ALA A N 1
ATOM 1373 C CA . ALA A 1 171 ? -7.137 -7.374 10.618 1.00 79.00 171 ALA A CA 1
ATOM 1374 C C . ALA A 1 171 ? -7.011 -6.256 11.659 1.00 79.00 171 ALA A C 1
ATOM 1376 O O . ALA A 1 171 ? -6.428 -6.446 12.729 1.00 79.00 171 ALA A O 1
ATOM 1377 N N . ARG A 1 172 ? -7.585 -5.086 11.366 1.00 76.69 172 ARG A N 1
ATOM 1378 C CA . ARG A 1 172 ? -7.624 -3.975 12.317 1.00 76.69 172 ARG A CA 1
ATOM 1379 C C . ARG A 1 172 ? -8.476 -4.362 13.522 1.00 76.69 172 ARG A C 1
ATOM 1381 O O . ARG A 1 172 ? -9.693 -4.482 13.421 1.00 76.69 172 ARG A O 1
ATOM 1388 N N . ILE A 1 173 ? -7.827 -4.515 14.671 1.00 75.56 173 ILE A N 1
ATOM 1389 C CA . ILE A 1 173 ? -8.500 -4.689 15.957 1.00 75.56 173 ILE A CA 1
ATOM 1390 C C . ILE A 1 173 ? -8.705 -3.297 16.553 1.00 75.56 173 ILE A C 1
ATOM 1392 O O . ILE A 1 173 ? -7.747 -2.553 16.751 1.00 75.56 173 ILE A O 1
ATOM 1396 N N . GLY A 1 174 ? -9.956 -2.942 16.824 1.00 72.19 174 GLY A N 1
ATOM 1397 C CA . GLY A 1 174 ? -10.324 -1.691 17.474 1.00 72.19 174 GLY A CA 1
ATOM 1398 C C . GLY A 1 174 ? -11.492 -1.916 18.422 1.00 72.19 174 GLY A C 1
ATOM 1399 O O . GLY A 1 174 ? -12.388 -2.707 18.136 1.00 72.19 174 GLY A O 1
ATOM 1400 N N . LEU A 1 175 ? -11.464 -1.231 19.561 1.00 75.25 175 LEU A N 1
ATOM 1401 C CA . LEU A 1 175 ? -12.626 -1.069 20.429 1.00 75.25 175 LEU A CA 1
ATOM 1402 C C . LEU A 1 175 ? -13.249 0.301 20.135 1.00 75.25 175 LEU A C 1
ATOM 1404 O O . LEU A 1 175 ? -12.558 1.201 19.659 1.00 75.25 175 LEU A O 1
ATOM 1408 N N . ALA A 1 176 ? -14.539 0.467 20.423 1.00 80.25 176 ALA A N 1
ATOM 1409 C CA . ALA A 1 176 ? -15.207 1.763 20.324 1.00 80.25 176 ALA A CA 1
ATOM 1410 C C . ALA A 1 176 ? -14.681 2.700 21.428 1.00 80.25 176 ALA A C 1
ATOM 1412 O O . ALA A 1 176 ? -15.186 2.696 22.556 1.00 80.25 176 ALA A O 1
ATOM 1413 N N . GLU A 1 177 ? -13.621 3.457 21.133 1.00 81.31 177 GLU A N 1
ATOM 1414 C CA . GLU A 1 177 ? -12.971 4.367 22.086 1.00 81.31 177 GLU A CA 1
ATOM 1415 C C . GLU A 1 177 ? -13.940 5.452 22.585 1.00 81.31 177 GLU A C 1
ATOM 1417 O O . GLU A 1 177 ? -13.874 5.856 23.746 1.00 81.31 177 GLU A O 1
ATOM 1422 N N . GLU A 1 178 ? -14.916 5.852 21.767 1.00 80.81 178 GLU A N 1
ATOM 1423 C CA . GLU A 1 178 ? -15.970 6.785 22.159 1.00 80.81 178 GLU A CA 1
ATOM 1424 C C . GLU A 1 178 ? -16.911 6.218 23.233 1.00 80.81 178 GLU A C 1
ATOM 1426 O O . GLU A 1 178 ? -17.466 6.978 24.022 1.00 80.81 178 GLU A O 1
ATOM 1431 N N . VAL A 1 179 ? -17.066 4.891 23.310 1.00 85.12 179 VAL A N 1
ATOM 1432 C CA . VAL A 1 179 ? -17.907 4.21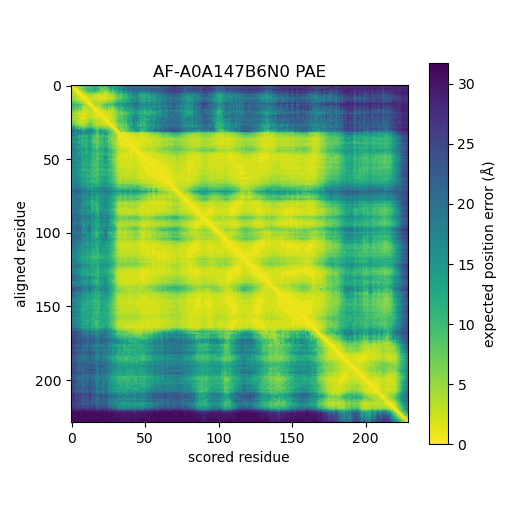8 24.317 1.00 85.12 179 VAL A CA 1
ATOM 1433 C C . VAL A 1 179 ? -17.088 3.821 25.543 1.00 85.12 179 VAL A C 1
ATOM 1435 O O . VAL A 1 179 ? -17.595 3.846 26.667 1.00 85.12 179 VAL A O 1
ATOM 1438 N N . LYS A 1 180 ? -15.809 3.487 25.345 1.00 85.62 180 LYS A N 1
ATOM 1439 C CA . LYS A 1 180 ? -14.906 2.936 26.365 1.00 85.62 180 LYS A CA 1
ATOM 1440 C C . LYS A 1 180 ? -14.793 3.797 27.624 1.00 85.62 180 LYS A C 1
ATOM 1442 O O . LYS A 1 180 ? -14.682 3.257 28.718 1.00 85.62 180 LYS A O 1
ATOM 1447 N N . HIS A 1 181 ? -14.846 5.119 27.481 1.00 85.19 181 HIS A N 1
ATOM 1448 C CA . HIS A 1 181 ? -14.768 6.059 28.607 1.00 85.19 181 HIS A CA 1
ATOM 1449 C C . HIS A 1 181 ? -16.133 6.459 29.183 1.00 85.19 181 HIS A C 1
ATOM 1451 O O . HIS A 1 181 ? -16.193 7.218 30.148 1.00 85.19 181 HIS A O 1
ATOM 1457 N N . LEU A 1 182 ? -17.231 5.999 28.579 1.00 88.75 182 LEU A N 1
ATOM 1458 C CA . LEU A 1 182 ? -18.584 6.427 28.928 1.00 88.75 182 LEU A CA 1
ATOM 1459 C C . LEU A 1 182 ? -19.380 5.365 29.685 1.00 88.75 182 LEU A C 1
ATOM 1461 O O . LEU A 1 182 ? -20.300 5.732 30.428 1.00 88.75 182 LEU A O 1
ATOM 1465 N N . PHE A 1 183 ? -19.063 4.081 29.489 1.00 90.50 183 PHE A N 1
ATOM 1466 C CA . PHE A 1 183 ? -19.767 2.989 30.152 1.00 90.50 183 PHE A CA 1
ATOM 1467 C C . PHE A 1 183 ? -19.397 2.890 31.635 1.00 90.50 183 PHE A C 1
ATOM 1469 O O . PHE A 1 183 ? -18.280 3.174 32.056 1.00 90.50 183 PHE A O 1
ATOM 1476 N N . ASN A 1 184 ? -20.368 2.457 32.427 1.00 91.31 184 ASN A N 1
ATOM 1477 C CA . ASN A 1 184 ? -20.237 2.149 33.841 1.00 91.31 184 ASN A CA 1
ATOM 1478 C C . ASN A 1 184 ? -20.510 0.661 34.058 1.00 91.31 184 ASN A C 1
ATOM 1480 O O . ASN A 1 184 ? -21.162 0.007 33.240 1.00 91.31 184 ASN A O 1
ATOM 1484 N N . VAL A 1 185 ? -20.027 0.131 35.177 1.00 93.25 185 VAL A N 1
ATOM 1485 C CA . VAL A 1 185 ? -20.201 -1.274 35.553 1.00 93.25 185 VAL A CA 1
ATOM 1486 C C . VAL A 1 185 ? -21.223 -1.363 36.681 1.00 93.25 185 VAL A C 1
ATOM 1488 O O . VAL A 1 185 ? -21.040 -0.760 37.738 1.00 93.25 185 VAL A O 1
ATOM 1491 N N . ALA A 1 186 ? -22.302 -2.117 36.476 1.00 92.88 186 ALA A N 1
ATOM 1492 C CA . ALA A 1 186 ? -23.259 -2.421 37.533 1.00 92.88 186 ALA A CA 1
ATOM 1493 C C . ALA A 1 186 ? -22.742 -3.609 38.358 1.00 92.88 186 ALA A C 1
ATOM 1495 O O . ALA A 1 186 ? -23.015 -4.768 38.038 1.00 92.88 186 ALA A O 1
ATOM 1496 N N . TRP A 1 187 ? -21.953 -3.329 39.396 1.00 93.88 187 TRP A N 1
ATOM 1497 C CA . TRP A 1 187 ? -21.383 -4.350 40.281 1.00 93.88 187 TRP A CA 1
ATOM 1498 C C . TRP A 1 187 ? -22.460 -5.135 41.040 1.00 93.88 187 TRP A C 1
ATOM 1500 O O . TRP A 1 187 ? -23.529 -4.610 41.360 1.00 93.88 187 TRP A O 1
ATOM 1510 N N . VAL A 1 188 ? -22.173 -6.402 41.360 1.00 91.50 188 VAL A N 1
ATOM 1511 C CA . VAL A 1 188 ? -23.015 -7.181 42.285 1.00 91.50 188 VAL A CA 1
ATOM 1512 C C . VAL A 1 188 ? -22.973 -6.560 43.683 1.00 91.50 188 VAL A C 1
ATOM 1514 O O . VAL A 1 188 ? -24.014 -6.416 44.321 1.00 91.50 188 VAL A O 1
ATOM 1517 N N . ASP A 1 189 ? -21.779 -6.149 44.111 1.00 91.88 189 ASP A N 1
ATOM 1518 C CA . ASP A 1 189 ? -21.501 -5.445 45.360 1.00 91.88 189 ASP A CA 1
ATOM 1519 C C . ASP A 1 189 ? -20.508 -4.302 45.070 1.00 91.88 189 ASP A C 1
ATOM 1521 O O . ASP A 1 189 ? -19.336 -4.579 44.805 1.00 91.88 189 ASP A O 1
ATOM 1525 N N . PRO A 1 190 ? -20.930 -3.023 45.103 1.00 90.31 190 PRO A N 1
ATOM 1526 C CA . PRO A 1 190 ? -20.045 -1.886 44.828 1.00 90.31 190 PRO A CA 1
ATOM 1527 C C . PRO A 1 190 ? -18.840 -1.790 45.769 1.00 90.31 190 PRO A C 1
ATOM 1529 O O . PRO A 1 190 ? -17.841 -1.170 45.414 1.00 90.31 190 PRO A O 1
ATOM 1532 N N . SER A 1 191 ? -18.930 -2.380 46.965 1.00 93.88 191 SER A N 1
ATOM 1533 C CA . SER A 1 191 ? -17.836 -2.393 47.939 1.00 93.88 191 SER A CA 1
ATOM 1534 C C . SER A 1 191 ? -16.849 -3.544 47.726 1.00 93.88 191 SER A C 1
ATOM 1536 O O . SER A 1 191 ? -15.740 -3.499 48.256 1.00 93.88 191 SER A O 1
ATOM 1538 N N . ASN A 1 192 ? -17.225 -4.562 46.941 1.00 92.94 192 ASN A N 1
ATOM 1539 C CA . ASN A 1 192 ? -16.392 -5.727 46.651 1.00 92.94 192 ASN A CA 1
ATOM 1540 C C . ASN A 1 192 ? -16.521 -6.163 45.171 1.00 92.94 192 ASN A C 1
ATOM 1542 O O . ASN A 1 192 ? -17.279 -7.093 44.865 1.00 92.94 192 ASN A O 1
ATOM 1546 N N . PRO A 1 193 ? -15.775 -5.514 44.252 1.00 92.00 193 PRO A N 1
ATOM 1547 C CA . PRO A 1 193 ? -15.823 -5.791 42.811 1.00 92.00 193 PRO A CA 1
ATOM 1548 C C . PRO A 1 193 ? -15.460 -7.229 42.410 1.00 92.00 193 PRO A C 1
ATOM 1550 O O . PRO A 1 193 ? -15.917 -7.703 41.370 1.00 92.00 193 PRO A O 1
ATOM 1553 N N . ASP A 1 194 ? -14.698 -7.954 43.236 1.00 94.38 194 ASP A N 1
ATOM 1554 C CA . ASP A 1 194 ? -14.274 -9.336 42.956 1.00 94.38 194 ASP A CA 1
ATOM 1555 C C . ASP A 1 194 ? -15.449 -10.324 42.928 1.00 94.38 194 ASP A C 1
ATOM 1557 O O . ASP A 1 194 ? -15.352 -11.407 42.350 1.00 94.38 194 ASP A O 1
ATOM 1561 N N . LYS A 1 195 ? -16.602 -9.940 43.494 1.00 94.00 195 LYS A N 1
ATOM 1562 C CA . LYS A 1 195 ? -17.856 -10.704 43.380 1.00 94.00 195 LYS A CA 1
ATOM 1563 C C . LYS A 1 195 ? -18.477 -10.646 41.977 1.00 94.00 195 LYS A C 1
ATOM 1565 O O . LYS A 1 195 ? -19.490 -11.302 41.738 1.00 94.00 195 LYS A O 1
ATOM 1570 N N . GLY A 1 196 ? -17.892 -9.874 41.062 1.00 93.62 196 GLY A N 1
ATOM 1571 C CA . GLY A 1 196 ? -18.327 -9.744 39.678 1.00 93.62 196 GLY A CA 1
ATOM 1572 C C . GLY A 1 196 ? -19.353 -8.632 39.449 1.00 93.62 196 GLY A C 1
ATOM 1573 O O . GLY A 1 196 ? -19.702 -7.847 40.336 1.00 93.62 196 GLY A O 1
ATOM 1574 N N . TYR A 1 197 ? -19.844 -8.561 38.213 1.00 95.62 197 TYR A N 1
ATOM 1575 C CA . TYR A 1 197 ? -20.771 -7.532 37.742 1.00 95.62 197 TYR A CA 1
ATOM 1576 C C . TYR A 1 197 ? -21.994 -8.146 37.059 1.00 95.62 197 TYR A C 1
ATOM 1578 O O . TYR A 1 197 ? -21.967 -9.292 36.617 1.00 95.62 197 TYR A O 1
ATOM 1586 N N . LYS A 1 198 ? -23.076 -7.368 36.987 1.00 92.38 198 LYS A N 1
ATOM 1587 C CA . LYS A 1 198 ? -24.344 -7.765 36.365 1.00 92.38 198 LYS A CA 1
ATOM 1588 C C . LYS A 1 198 ? -24.373 -7.403 34.883 1.00 92.38 198 LYS A C 1
ATOM 1590 O O . LYS A 1 198 ? -24.676 -8.243 34.047 1.00 92.38 198 LYS A O 1
ATOM 1595 N N . TYR A 1 199 ? -24.072 -6.144 34.568 1.00 91.94 199 TYR A N 1
ATOM 1596 C CA . TYR A 1 199 ? -24.105 -5.602 33.209 1.00 91.94 199 TYR A CA 1
ATOM 1597 C C . TYR A 1 199 ? -23.272 -4.317 33.102 1.00 91.94 199 TYR A C 1
ATOM 1599 O O . TYR A 1 199 ? -22.876 -3.723 34.110 1.00 91.94 199 TYR A O 1
ATOM 1607 N N . LEU A 1 200 ? -23.012 -3.891 31.865 1.00 92.62 200 LEU A N 1
ATOM 1608 C CA . LEU A 1 200 ? -22.477 -2.568 31.549 1.00 92.62 200 LEU A CA 1
ATOM 1609 C C . LEU A 1 200 ? -23.639 -1.631 31.224 1.00 92.62 200 LEU A C 1
ATOM 1611 O O . LEU A 1 200 ? -24.594 -2.044 30.569 1.00 92.62 200 LEU A O 1
ATOM 1615 N N . TYR A 1 201 ? -23.572 -0.382 31.671 1.00 92.31 201 TYR A N 1
ATOM 1616 C CA . TYR A 1 201 ? -24.632 0.592 31.422 1.00 92.31 201 TYR A CA 1
ATOM 1617 C C . TYR A 1 201 ? -24.084 1.982 31.121 1.00 92.31 201 TYR A C 1
ATOM 1619 O O . TYR A 1 201 ? -22.967 2.340 31.492 1.00 92.31 201 TYR A O 1
ATOM 1627 N N . LEU A 1 202 ? -24.904 2.792 30.463 1.00 91.25 202 LEU A N 1
ATOM 1628 C CA . LEU A 1 202 ? -24.655 4.214 30.270 1.00 91.25 202 LEU A CA 1
ATOM 1629 C C . LEU A 1 202 ? -25.614 4.997 31.158 1.00 91.25 202 LEU A C 1
ATOM 1631 O O . LEU A 1 202 ? -26.785 4.642 31.290 1.00 91.25 202 LEU A O 1
ATOM 1635 N N . THR A 1 203 ? -25.133 6.083 31.758 1.00 90.81 203 THR A N 1
ATOM 1636 C CA . THR A 1 203 ? -26.044 7.050 32.375 1.00 90.81 203 THR A CA 1
ATOM 1637 C C . THR A 1 203 ? -26.898 7.704 31.284 1.00 90.81 203 THR A C 1
ATOM 1639 O O . THR A 1 203 ? -26.449 7.794 30.136 1.00 90.81 203 THR A O 1
ATOM 1642 N N . PRO A 1 204 ? -28.095 8.226 31.603 1.00 89.69 204 PRO A N 1
ATOM 1643 C CA . PRO A 1 204 ? -28.917 8.935 30.621 1.00 89.69 204 PRO A CA 1
ATOM 1644 C C . PRO A 1 204 ? -28.169 10.082 29.921 1.00 89.69 204 PRO A C 1
ATOM 1646 O O . PRO A 1 204 ? -28.373 10.335 28.735 1.00 89.69 204 PRO A O 1
ATOM 1649 N N . GLU A 1 205 ? -27.266 10.756 30.639 1.00 89.12 205 GLU A N 1
ATOM 1650 C CA . GLU A 1 205 ? -26.406 11.807 30.090 1.00 89.12 205 GLU A CA 1
ATOM 1651 C C . GLU A 1 205 ? -25.378 11.267 29.091 1.00 89.12 205 GLU A C 1
ATOM 1653 O O . GLU A 1 205 ? -25.211 11.837 28.013 1.00 89.12 205 GLU A O 1
ATOM 1658 N N . ASN A 1 206 ? -24.704 10.159 29.414 1.00 89.00 206 ASN A N 1
ATOM 1659 C CA . ASN A 1 206 ? -23.714 9.557 28.522 1.00 89.00 206 ASN A CA 1
ATOM 1660 C C . ASN A 1 206 ? -24.367 8.872 27.319 1.00 89.00 206 ASN A C 1
ATOM 1662 O O . ASN A 1 206 ? -23.839 8.979 26.216 1.00 89.00 206 ASN A O 1
ATOM 1666 N N . PHE A 1 207 ? -25.538 8.253 27.491 1.00 88.81 207 PHE A N 1
ATOM 1667 C CA . PHE A 1 207 ? -26.305 7.677 26.388 1.00 88.81 207 PHE A CA 1
ATOM 1668 C C . PHE A 1 207 ? -26.697 8.741 25.356 1.00 88.81 207 PHE A C 1
ATOM 1670 O O . PHE A 1 207 ? -26.508 8.533 24.160 1.00 88.81 207 PHE A O 1
ATOM 1677 N N . LYS A 1 208 ? -27.144 9.928 25.796 1.00 88.19 208 LYS A N 1
ATOM 1678 C CA . LYS A 1 208 ? -27.452 11.042 24.881 1.00 88.19 208 LYS A CA 1
ATOM 1679 C C . LYS A 1 208 ? -26.264 11.415 23.987 1.00 88.19 208 LYS A C 1
ATOM 1681 O O . LYS A 1 208 ? -26.471 11.635 22.797 1.00 88.19 208 LYS A O 1
ATOM 1686 N N . LYS A 1 209 ? -25.036 11.421 24.523 1.00 86.38 209 LYS A N 1
ATOM 1687 C CA . LYS A 1 209 ? -23.814 11.765 23.766 1.00 86.38 209 LYS A CA 1
ATOM 1688 C C . LYS A 1 209 ? -23.534 10.799 22.610 1.00 86.38 209 LYS A C 1
ATOM 1690 O O . LYS A 1 209 ? -23.095 11.242 21.557 1.00 86.38 209 LYS A O 1
ATOM 1695 N N . VAL A 1 210 ? -23.808 9.506 22.795 1.00 86.31 210 VAL A N 1
ATOM 1696 C CA . VAL A 1 210 ? -23.516 8.455 21.797 1.00 86.31 210 VAL A CA 1
ATOM 1697 C C . VAL A 1 210 ? -24.715 8.079 20.925 1.00 86.31 210 VAL A C 1
ATOM 1699 O O . VAL A 1 210 ? -24.544 7.551 19.830 1.00 86.31 210 VAL A O 1
ATOM 1702 N N . SER A 1 211 ? -25.934 8.390 21.371 1.00 82.06 211 SER A N 1
ATOM 1703 C CA . SER A 1 211 ? -27.160 8.119 20.610 1.00 82.06 211 SER A CA 1
ATOM 1704 C C . SER A 1 211 ? -27.238 8.916 19.303 1.00 82.06 211 SER A C 1
ATOM 1706 O O . SER A 1 211 ? -27.728 8.405 18.304 1.00 82.06 211 SER A O 1
ATOM 1708 N N . ALA A 1 212 ? -26.686 10.135 19.273 1.00 78.00 212 ALA A N 1
ATOM 1709 C CA . ALA A 1 212 ? -26.705 10.999 18.090 1.00 78.00 212 ALA A CA 1
ATOM 1710 C C . ALA A 1 212 ? -25.892 10.442 16.907 1.00 78.00 212 ALA A C 1
ATOM 1712 O O . ALA A 1 212 ? -26.145 10.802 15.760 1.00 78.00 212 ALA A O 1
ATOM 1713 N N . VAL A 1 213 ? -24.923 9.568 17.188 1.00 78.94 213 VAL A N 1
ATOM 1714 C CA . VAL A 1 213 ? -24.028 8.948 16.201 1.00 78.94 213 VAL A CA 1
ATOM 1715 C C . VAL A 1 213 ? -24.300 7.451 16.021 1.00 78.94 213 VAL A C 1
ATOM 1717 O O . VAL A 1 213 ? -23.547 6.774 15.330 1.00 78.94 213 VAL A O 1
ATOM 1720 N N . ASN A 1 214 ? -25.390 6.931 16.605 1.00 83.00 214 ASN A N 1
ATOM 1721 C CA . ASN A 1 214 ? -25.766 5.512 16.566 1.00 83.00 214 ASN A CA 1
ATOM 1722 C C . ASN A 1 214 ? -24.644 4.550 17.015 1.00 83.00 214 ASN A C 1
ATOM 1724 O O . ASN A 1 214 ? -24.559 3.428 16.519 1.00 83.00 214 ASN A O 1
ATOM 1728 N N . SER A 1 215 ? -23.790 4.955 17.966 1.00 82.19 215 SER A N 1
ATOM 1729 C CA . SER A 1 215 ? -22.655 4.121 18.406 1.00 82.19 215 SER A CA 1
ATOM 1730 C C . SER A 1 215 ? -23.065 2.902 19.241 1.00 82.19 215 SER A C 1
ATOM 1732 O O . SER A 1 215 ? -22.291 1.955 19.350 1.00 82.19 215 SER A O 1
ATOM 1734 N N . VAL A 1 216 ? -24.247 2.908 19.871 1.00 86.12 216 VAL A N 1
ATOM 1735 C CA . VAL A 1 216 ? -24.703 1.821 20.756 1.00 86.12 216 VAL A CA 1
ATOM 1736 C C . VAL A 1 216 ? -26.201 1.564 20.611 1.00 86.12 216 VAL A C 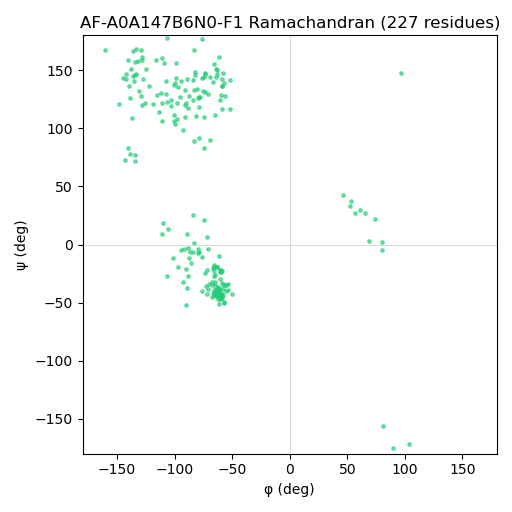1
ATOM 1738 O O . VAL A 1 216 ? -26.984 2.494 20.431 1.00 86.12 216 VAL A O 1
ATOM 1741 N N . ASN A 1 217 ? -26.597 0.301 20.765 1.00 88.06 217 ASN A N 1
ATOM 1742 C CA . ASN A 1 217 ? -27.980 -0.094 21.020 1.00 88.06 217 ASN A CA 1
ATOM 1743 C C . ASN A 1 217 ? -28.108 -0.454 22.510 1.00 88.06 217 ASN A C 1
ATOM 1745 O O . ASN A 1 217 ? -27.328 -1.273 22.996 1.00 88.06 217 ASN A O 1
ATOM 1749 N N . ALA A 1 218 ? -29.030 0.181 23.237 1.00 86.00 218 ALA A N 1
ATO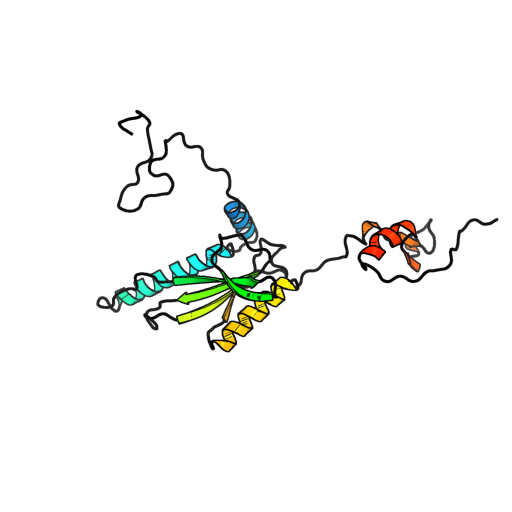M 1750 C CA . ALA A 1 218 ? -29.190 -0.003 24.679 1.00 86.00 218 ALA A CA 1
ATOM 1751 C C . ALA A 1 218 ? -30.667 -0.128 25.067 1.00 86.00 218 ALA A C 1
ATOM 1753 O O . ALA A 1 218 ? -31.525 0.551 24.503 1.00 86.00 218 ALA A O 1
ATOM 1754 N N . GLU A 1 219 ? -30.943 -0.956 26.072 1.00 87.44 219 GLU A N 1
ATOM 1755 C CA . GLU A 1 219 ? -32.271 -1.115 26.663 1.00 87.44 219 GLU A CA 1
ATOM 1756 C C . GLU A 1 219 ? -32.379 -0.305 27.958 1.00 87.44 219 GLU A C 1
ATOM 1758 O O . GLU A 1 219 ? -31.447 -0.261 28.766 1.00 87.44 219 GLU A O 1
ATOM 1763 N N . LEU A 1 220 ? -33.522 0.356 28.163 1.00 85.50 220 LEU A N 1
ATOM 1764 C CA . LEU A 1 220 ? -33.778 1.101 29.391 1.00 85.50 220 LEU A CA 1
ATOM 1765 C C . LEU A 1 220 ? -34.084 0.117 30.527 1.00 85.50 220 LEU A C 1
ATOM 1767 O O . LEU A 1 220 ? -35.145 -0.499 30.551 1.00 85.50 220 LEU A O 1
ATOM 1771 N N . THR A 1 221 ? -33.170 -0.006 31.484 1.00 77.56 221 THR A N 1
ATOM 1772 C CA . THR A 1 221 ? -33.387 -0.781 32.714 1.00 77.56 221 THR A CA 1
ATOM 1773 C C . THR A 1 221 ? -33.994 0.081 33.817 1.00 77.56 221 THR A C 1
ATOM 1775 O O . THR A 1 221 ? -33.619 1.247 33.971 1.00 77.56 221 THR A O 1
ATOM 1778 N N . GLU A 1 222 ? -34.900 -0.496 34.612 1.00 62.44 222 GLU A N 1
ATOM 1779 C CA . GLU A 1 222 ? -35.506 0.181 35.763 1.00 62.44 222 GLU A CA 1
ATOM 1780 C C . GLU A 1 222 ? -34.450 0.676 36.760 1.00 62.44 222 GLU A C 1
ATOM 1782 O O . GLU A 1 222 ? -33.447 0.018 37.051 1.00 62.44 222 GLU A O 1
ATOM 1787 N N . ILE A 1 223 ? -34.681 1.882 37.275 1.00 55.28 223 ILE A N 1
ATOM 1788 C CA . ILE A 1 223 ? -33.748 2.589 38.141 1.00 55.28 223 ILE A CA 1
ATOM 1789 C C . ILE A 1 223 ? -33.850 2.014 39.560 1.00 55.28 223 ILE A C 1
ATOM 1791 O O . ILE A 1 223 ? -34.625 2.503 40.378 1.00 55.28 223 ILE A O 1
ATOM 1795 N N . CYS A 1 224 ? -33.041 1.010 39.897 1.00 45.53 224 CYS A N 1
ATOM 1796 C CA . CYS A 1 224 ? -32.799 0.686 41.304 1.00 45.53 224 CYS A CA 1
ATOM 1797 C C . CYS A 1 224 ? -31.859 1.740 41.909 1.00 45.53 224 CYS A C 1
ATOM 1799 O O . CYS A 1 224 ? -30.647 1.539 41.991 1.00 45.53 224 CYS A O 1
ATOM 1801 N N . TRP A 1 225 ? -32.414 2.877 42.335 1.00 40.06 225 TRP A N 1
ATOM 1802 C CA . TRP A 1 225 ? -31.750 3.728 43.323 1.00 40.06 225 TRP A CA 1
ATOM 1803 C C . TRP A 1 225 ? -31.570 2.903 44.609 1.00 40.06 225 TRP A C 1
ATOM 1805 O O . TRP A 1 225 ? -32.572 2.429 45.142 1.00 40.06 225 TRP A O 1
ATOM 1815 N N . PRO A 1 226 ? -30.354 2.744 45.167 1.00 41.59 226 PRO A N 1
ATOM 1816 C CA . PRO A 1 226 ? -30.170 2.025 46.432 1.00 41.59 226 PRO A CA 1
ATOM 1817 C C . PRO A 1 226 ? -30.684 2.795 47.663 1.00 41.59 226 PRO A C 1
ATOM 1819 O O . PRO A 1 226 ? -30.447 2.366 48.786 1.00 41.59 226 PRO A O 1
ATOM 1822 N N . TYR A 1 227 ? -31.345 3.943 47.478 1.00 38.69 227 TYR A N 1
ATOM 1823 C CA . TYR A 1 227 ? -31.694 4.866 48.556 1.00 38.69 227 TYR A CA 1
ATOM 1824 C C . TYR A 1 227 ? -33.067 5.511 48.329 1.00 38.69 227 TYR A C 1
ATOM 1826 O O . TYR A 1 227 ? -33.170 6.701 48.041 1.00 38.69 227 TYR A O 1
ATOM 1834 N N . CYS A 1 228 ? -34.130 4.733 48.502 1.00 29.08 228 CYS A N 1
ATOM 1835 C CA . CYS A 1 228 ? -35.376 5.261 49.053 1.00 29.08 228 CYS A CA 1
ATOM 1836 C C . CYS A 1 228 ? -35.641 4.486 50.346 1.00 29.08 228 CYS A C 1
ATOM 1838 O O . CYS A 1 228 ? -35.645 3.258 50.329 1.00 29.08 228 CYS A O 1
ATOM 1840 N N . TRP A 1 229 ? -35.723 5.245 51.439 1.00 32.38 229 TRP A N 1
ATOM 1841 C CA . TRP A 1 229 ? -35.865 4.806 52.827 1.00 32.38 229 TRP A CA 1
ATOM 1842 C C . TRP A 1 229 ? -37.058 3.880 53.060 1.00 32.38 229 TRP A C 1
ATOM 1844 O O . TRP A 1 229 ? -38.110 4.119 52.426 1.00 32.38 229 TRP A O 1
#